Protein AF-0000000084362138 (afdb_homodimer)

Structure (mmCIF, N/CA/C/O backbone):
data_AF-0000000084362138-model_v1
#
loop_
_entity.id
_entity.type
_entity.pdbx_description
1 polymer 'SnoaL-like domain-containing protein'
#
loop_
_atom_site.group_PDB
_atom_site.id
_atom_site.type_symbol
_atom_site.label_atom_id
_atom_site.label_alt_id
_atom_site.label_comp_id
_atom_site.label_asym_id
_atom_site.label_entity_id
_atom_site.label_seq_id
_atom_site.pdbx_PDB_ins_code
_atom_site.Cartn_x
_atom_site.Cartn_y
_atom_site.Cartn_z
_atom_site.occupancy
_atom_site.B_iso_or_equiv
_atom_site.auth_seq_id
_atom_site.auth_comp_id
_atom_site.auth_asym_id
_atom_site.auth_atom_id
_atom_site.pdbx_PDB_model_num
ATOM 1 N N . MET A 1 1 ? -7.039 -5.195 -29.719 1 32.12 1 MET A N 1
ATOM 2 C CA . MET A 1 1 ? -7.191 -3.98 -28.922 1 32.12 1 MET A CA 1
ATOM 3 C C . MET A 1 1 ? -6.75 -4.215 -27.484 1 32.12 1 MET A C 1
ATOM 5 O O . MET A 1 1 ? -7.137 -5.211 -26.859 1 32.12 1 MET A O 1
ATOM 9 N N . PHE A 1 2 ? -5.633 -3.826 -27.109 1 42.53 2 PHE A N 1
ATOM 10 C CA . PHE A 1 2 ? -5.035 -4.051 -25.797 1 42.53 2 PHE A CA 1
ATOM 11 C C . PHE A 1 2 ? -6.047 -3.773 -24.703 1 42.53 2 PHE A C 1
ATOM 13 O O . PHE A 1 2 ? -6.789 -2.791 -24.75 1 42.53 2 PHE A O 1
ATOM 20 N N . PRO A 1 3 ? -6.609 -4.816 -24.172 1 53.5 3 PRO A N 1
ATOM 21 C CA . PRO A 1 3 ? -7.574 -4.586 -23.094 1 53.5 3 PRO A CA 1
ATOM 22 C C . PRO A 1 3 ? -7.285 -3.314 -22.312 1 53.5 3 PRO A C 1
ATOM 24 O O . PRO A 1 3 ? -6.129 -2.908 -22.188 1 53.5 3 PRO A O 1
ATOM 27 N N . PRO A 1 4 ? -8.305 -2.539 -22.156 1 67.88 4 PRO A N 1
ATOM 28 C CA . PRO A 1 4 ? -8.117 -1.322 -21.359 1 67.88 4 PRO A CA 1
ATOM 29 C C . PRO A 1 4 ? -7.262 -1.552 -20.125 1 67.88 4 PRO A C 1
ATOM 31 O O . PRO A 1 4 ? -7.223 -2.666 -19.594 1 67.88 4 PRO A O 1
ATOM 34 N N . ASP A 1 5 ? -6.203 -0.691 -20.016 1 88.69 5 ASP A N 1
ATOM 35 C CA . ASP A 1 5 ? -5.219 -0.731 -18.938 1 88.69 5 ASP A CA 1
ATOM 36 C C . ASP A 1 5 ? -5.848 -1.229 -17.641 1 88.69 5 ASP A C 1
ATOM 38 O O . ASP A 1 5 ? -5.25 -2.039 -16.938 1 88.69 5 ASP A O 1
ATOM 42 N N . GLU A 1 6 ? -7.137 -1.006 -17.562 1 94.25 6 GLU A N 1
ATOM 43 C CA . GLU A 1 6 ? -7.789 -1.407 -16.312 1 94.25 6 GLU A CA 1
ATOM 44 C C . GLU A 1 6 ? -8.07 -2.908 -16.297 1 94.25 6 GLU A C 1
ATOM 46 O O . GLU A 1 6 ? -7.867 -3.572 -15.281 1 94.25 6 GLU A O 1
ATOM 51 N N . THR A 1 7 ? -8.531 -3.453 -17.406 1 95.81 7 THR A N 1
ATOM 52 C CA . THR A 1 7 ? -8.797 -4.883 -17.5 1 95.81 7 THR A CA 1
ATOM 53 C C . THR A 1 7 ? -7.516 -5.688 -17.297 1 95.81 7 THR A C 1
ATOM 55 O O . THR A 1 7 ? -7.516 -6.711 -16.609 1 95.81 7 THR A O 1
ATOM 58 N N . GLU A 1 8 ? -6.465 -5.234 -17.859 1 96.56 8 GLU A N 1
ATOM 59 C CA . GLU A 1 8 ? -5.18 -5.922 -17.734 1 96.56 8 GLU A CA 1
ATOM 60 C C . GLU A 1 8 ? -4.695 -5.926 -16.281 1 96.56 8 GLU A C 1
ATOM 62 O O . GLU A 1 8 ? -4.168 -6.93 -15.805 1 96.56 8 GLU A O 1
ATOM 67 N N . VAL A 1 9 ? -4.852 -4.809 -15.609 1 97.81 9 VAL A N 1
ATOM 68 C CA . VAL A 1 9 ? -4.434 -4.703 -14.211 1 97.81 9 VAL A CA 1
ATOM 69 C C . VAL A 1 9 ? -5.273 -5.641 -13.352 1 97.81 9 VAL A C 1
ATOM 71 O O . VAL A 1 9 ? -4.738 -6.332 -12.477 1 97.81 9 VAL A O 1
ATOM 74 N N . LEU A 1 10 ? -6.598 -5.672 -13.625 1 98.06 10 LEU A N 1
ATOM 75 C CA . LEU A 1 10 ? -7.477 -6.535 -12.836 1 98.06 10 LEU A CA 1
ATOM 76 C C . LEU A 1 10 ? -7.191 -8.008 -13.125 1 98.06 10 LEU A C 1
ATOM 78 O O . LEU A 1 10 ? -7.309 -8.852 -12.234 1 98.06 10 LEU A O 1
ATOM 82 N N . PHE A 1 11 ? -6.781 -8.289 -14.32 1 97.75 11 PHE A N 1
ATOM 83 C CA . PHE A 1 11 ? -6.363 -9.648 -14.648 1 97.75 11 PHE A CA 1
ATOM 84 C C . PHE A 1 11 ? -5.113 -10.031 -13.867 1 97.75 11 PHE A C 1
ATOM 86 O O . PHE A 1 11 ? -5.023 -11.141 -13.336 1 97.75 11 PHE A O 1
ATOM 93 N N . ALA A 1 12 ? -4.125 -9.141 -13.82 1 98.38 12 ALA A N 1
ATOM 94 C CA . ALA A 1 12 ? -2.924 -9.391 -13.031 1 98.38 12 ALA A CA 1
ATOM 95 C C . ALA A 1 12 ? -3.271 -9.609 -11.555 1 98.38 12 ALA A C 1
ATOM 97 O O . ALA A 1 12 ? -2.707 -10.492 -10.906 1 98.38 12 ALA A O 1
ATOM 98 N N . ASN A 1 13 ? -4.207 -8.805 -11.094 1 98.69 13 ASN A N 1
ATOM 99 C CA . ASN A 1 13 ? -4.672 -8.969 -9.719 1 98.69 13 ASN A CA 1
ATOM 100 C C . ASN A 1 13 ? -5.32 -10.328 -9.5 1 98.69 13 ASN A C 1
ATOM 102 O O . ASN A 1 13 ? -5.039 -11.008 -8.508 1 98.69 13 ASN A O 1
ATOM 106 N N . ASP A 1 14 ? -6.152 -10.742 -10.391 1 98.5 14 ASP A N 1
ATOM 107 C CA . ASP A 1 14 ? -6.793 -12.047 -10.328 1 98.5 14 ASP A CA 1
ATOM 108 C C . ASP A 1 14 ? -5.754 -13.172 -10.352 1 98.5 14 ASP A C 1
ATOM 110 O O . ASP A 1 14 ? -5.891 -14.164 -9.641 1 98.5 14 ASP A O 1
ATOM 114 N N . ALA A 1 15 ? -4.766 -12.977 -11.18 1 98.5 15 ALA A N 1
ATOM 115 C CA . ALA A 1 15 ? -3.713 -13.977 -11.305 1 98.5 15 ALA A CA 1
ATOM 116 C C . ALA A 1 15 ? -2.959 -14.148 -9.992 1 98.5 15 ALA A C 1
ATOM 118 O O . ALA A 1 15 ? -2.57 -15.266 -9.633 1 98.5 15 ALA A O 1
ATOM 119 N N . PHE A 1 16 ? -2.742 -13.102 -9.305 1 98.44 16 PHE A N 1
ATOM 120 C CA . PHE A 1 16 ? -2.098 -13.172 -7.996 1 98.44 16 PHE A CA 1
ATOM 121 C C . PHE A 1 16 ? -2.893 -14.055 -7.047 1 98.44 16 PHE A C 1
ATOM 123 O O . PHE A 1 16 ? -2.336 -14.969 -6.426 1 98.44 16 PHE A O 1
ATOM 130 N N . TYR A 1 17 ? -4.164 -13.82 -6.996 1 97.81 17 TYR A N 1
ATOM 131 C CA . TYR A 1 17 ? -4.969 -14.562 -6.031 1 97.81 17 TYR A CA 1
ATOM 132 C C . TYR A 1 17 ? -5.211 -15.992 -6.504 1 97.81 17 TYR A C 1
ATOM 134 O O . TYR A 1 17 ? -5.336 -16.906 -5.688 1 97.81 17 TYR A O 1
ATOM 142 N N . ALA A 1 18 ? -5.238 -16.188 -7.812 1 96.88 18 ALA A N 1
ATOM 143 C CA . ALA A 1 18 ? -5.293 -17.547 -8.328 1 96.88 18 ALA A CA 1
ATOM 144 C C . ALA A 1 18 ? -4.043 -18.344 -7.941 1 96.88 18 ALA A C 1
ATOM 146 O O . ALA A 1 18 ? -4.133 -19.469 -7.469 1 96.88 18 ALA A O 1
ATOM 147 N N . ALA A 1 19 ? -2.857 -17.719 -8.156 1 97 19 ALA A N 1
ATOM 148 C CA . ALA A 1 19 ? -1.604 -18.359 -7.777 1 97 19 ALA A CA 1
ATOM 149 C C . ALA A 1 19 ? -1.569 -18.641 -6.277 1 97 19 ALA A C 1
ATOM 151 O O . ALA A 1 19 ? -1.139 -19.719 -5.852 1 97 19 ALA A O 1
ATOM 152 N N . PHE A 1 20 ? -2.035 -17.703 -5.516 1 96.69 20 PHE A N 1
ATOM 153 C CA . PHE A 1 20 ? -2.111 -17.812 -4.062 1 96.69 20 PHE A CA 1
ATOM 154 C C . PHE A 1 20 ? -3.027 -18.953 -3.654 1 96.69 20 PHE A C 1
ATOM 156 O O . PHE A 1 20 ? -2.609 -19.875 -2.939 1 96.69 20 PHE A O 1
ATOM 163 N N . GLY A 1 21 ? -4.195 -19 -4.184 1 94.44 21 GLY A N 1
ATOM 164 C CA . GLY A 1 21 ? -5.188 -20 -3.824 1 94.44 21 GLY A CA 1
ATOM 165 C C . GLY A 1 21 ? -4.805 -21.406 -4.25 1 94.44 21 GLY A C 1
ATOM 166 O O . GLY A 1 21 ? -5.137 -22.375 -3.57 1 94.44 21 GLY A O 1
ATOM 167 N N . ARG A 1 22 ? -4.09 -21.531 -5.316 1 93.5 22 ARG A N 1
ATOM 168 C CA . ARG A 1 22 ? -3.729 -22.828 -5.867 1 93.5 22 ARG A CA 1
ATOM 169 C C . ARG A 1 22 ? -2.393 -23.312 -5.305 1 93.5 22 ARG A C 1
ATOM 171 O O . ARG A 1 22 ? -1.982 -24.438 -5.551 1 93.5 22 ARG A O 1
ATOM 178 N N . GLY A 1 23 ? -1.751 -22.406 -4.609 1 95.06 23 GLY A N 1
ATOM 179 C CA . GLY A 1 23 ? -0.413 -22.75 -4.152 1 95.06 23 GLY A CA 1
ATOM 180 C C . GLY A 1 23 ? 0.582 -22.906 -5.285 1 95.06 23 GLY A C 1
ATOM 181 O O . GLY A 1 23 ? 1.459 -23.781 -5.227 1 95.06 23 GLY A O 1
ATOM 182 N N . ASP A 1 24 ? 0.387 -22.188 -6.312 1 96.12 24 ASP A N 1
ATOM 183 C CA . ASP A 1 24 ? 1.209 -22.297 -7.516 1 96.12 24 ASP A CA 1
ATOM 184 C C . ASP A 1 24 ? 2.396 -21.344 -7.449 1 96.12 24 ASP A C 1
ATOM 186 O O . ASP A 1 24 ? 2.301 -20.188 -7.887 1 96.12 24 ASP A O 1
ATOM 190 N N . PHE A 1 25 ? 3.537 -21.844 -6.984 1 97.56 25 PHE A N 1
ATOM 191 C CA . PHE A 1 25 ? 4.684 -20.969 -6.77 1 97.56 25 PHE A CA 1
ATOM 192 C C . PHE A 1 25 ? 5.242 -20.484 -8.102 1 97.56 25 PHE A C 1
ATOM 194 O O . PHE A 1 25 ? 5.703 -19.344 -8.211 1 97.56 25 PHE A O 1
ATOM 201 N N . ALA A 1 26 ? 5.258 -21.281 -9.102 1 98.5 26 ALA A N 1
ATOM 202 C CA . ALA A 1 26 ? 5.777 -20.844 -10.398 1 98.5 26 ALA A CA 1
ATOM 203 C C . ALA A 1 26 ? 4.996 -19.641 -10.922 1 98.5 26 ALA A C 1
ATOM 205 O O . ALA A 1 26 ? 5.586 -18.688 -11.422 1 98.5 26 ALA A O 1
ATOM 206 N N . ALA A 1 27 ? 3.674 -19.688 -10.844 1 98.31 27 ALA A N 1
ATOM 207 C CA . ALA A 1 27 ? 2.83 -18.578 -11.258 1 98.31 27 ALA A CA 1
ATOM 208 C C . ALA A 1 27 ? 3.072 -17.344 -10.383 1 98.31 27 ALA A C 1
ATOM 210 O O . ALA A 1 27 ? 3.1 -16.219 -10.875 1 98.31 27 ALA A O 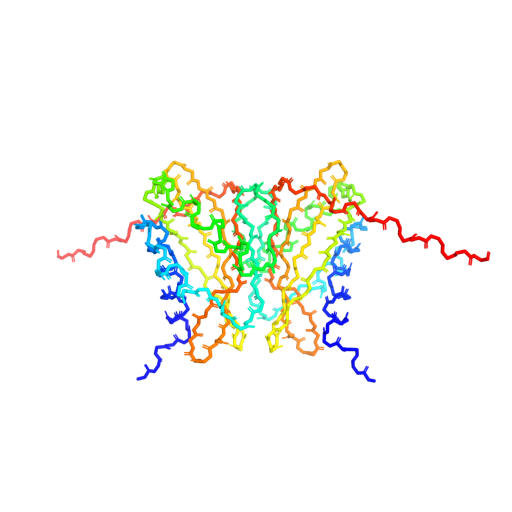1
ATOM 211 N N . MET A 1 28 ? 3.246 -17.609 -9.086 1 98.44 28 MET A N 1
ATOM 212 C CA . MET A 1 28 ? 3.543 -16.531 -8.156 1 98.44 28 MET A CA 1
ATOM 213 C C . MET A 1 28 ? 4.859 -15.844 -8.516 1 98.44 28 MET A C 1
ATOM 215 O O . MET A 1 28 ? 4.914 -14.617 -8.625 1 98.44 28 MET A O 1
ATOM 219 N N . ASP A 1 29 ? 5.805 -16.625 -8.734 1 98.75 29 ASP A N 1
ATOM 220 C CA . ASP A 1 29 ? 7.113 -16.094 -9.125 1 98.75 29 ASP A CA 1
ATOM 221 C C . ASP A 1 29 ? 7.016 -15.258 -10.398 1 98.75 29 ASP A C 1
ATOM 223 O O . ASP A 1 29 ? 7.621 -14.188 -10.484 1 98.75 29 ASP A O 1
ATOM 227 N N . ASP A 1 30 ? 6.281 -15.711 -11.312 1 98.44 30 ASP A N 1
ATOM 228 C CA . ASP A 1 30 ? 6.176 -15.062 -12.617 1 98.44 30 ASP A CA 1
ATOM 229 C C . ASP A 1 30 ? 5.469 -13.711 -12.5 1 98.44 30 ASP A C 1
ATOM 231 O O . ASP A 1 30 ? 5.695 -12.82 -13.312 1 98.44 30 ASP A O 1
ATOM 235 N N . LEU A 1 31 ? 4.668 -13.547 -11.547 1 98.69 31 LEU A N 1
ATOM 236 C CA . LEU A 1 31 ? 3.854 -12.344 -11.359 1 98.69 31 LEU A CA 1
ATOM 237 C C . LEU A 1 31 ? 4.703 -11.188 -10.852 1 98.69 31 LEU A C 1
ATOM 239 O O . LEU A 1 31 ? 4.414 -10.023 -11.148 1 98.69 31 LEU A O 1
ATOM 243 N N . TRP A 1 32 ? 5.723 -11.516 -10.078 1 98.81 32 TRP A N 1
ATOM 244 C CA . TRP A 1 32 ? 6.477 -10.461 -9.406 1 98.81 32 TRP A CA 1
ATOM 245 C C . TRP A 1 32 ? 7.543 -9.875 -10.328 1 98.81 32 TRP A C 1
ATOM 247 O O . TRP A 1 32 ? 8.172 -10.602 -11.094 1 98.81 32 TRP A O 1
ATOM 257 N N . ALA A 1 33 ? 7.734 -8.609 -10.203 1 98.62 33 ALA A N 1
ATOM 258 C CA . ALA A 1 33 ? 8.719 -7.887 -11.008 1 98.62 33 ALA A CA 1
ATOM 259 C C . ALA A 1 33 ? 10.117 -8.477 -10.828 1 98.62 33 ALA A C 1
ATOM 261 O O . ALA A 1 33 ? 10.469 -8.938 -9.734 1 98.62 33 ALA A O 1
ATOM 262 N N . ARG A 1 34 ? 10.867 -8.414 -11.859 1 98.12 34 ARG A N 1
ATOM 263 C CA . ARG A 1 34 ? 12.211 -8.969 -11.836 1 98.12 34 ARG A CA 1
ATOM 264 C C . ARG A 1 34 ? 13.258 -7.859 -11.828 1 98.12 34 ARG A C 1
ATOM 266 O O . ARG A 1 34 ? 14.344 -8.023 -11.266 1 98.12 34 ARG A O 1
ATOM 273 N N . THR A 1 35 ? 12.922 -6.715 -12.398 1 96.75 35 THR A N 1
ATOM 274 C CA . THR A 1 35 ? 13.906 -5.645 -12.547 1 96.75 35 THR A CA 1
ATOM 275 C C . THR A 1 35 ? 13.562 -4.473 -11.633 1 96.75 35 THR A C 1
ATOM 277 O O . THR A 1 35 ? 14.461 -3.775 -11.148 1 96.75 35 THR A O 1
ATOM 280 N N . LEU A 1 36 ? 12.297 -4.234 -11.398 1 96.56 36 LEU A N 1
ATOM 281 C CA . LEU A 1 36 ? 11.875 -3.18 -10.484 1 96.56 36 LEU A CA 1
ATOM 282 C C . LEU A 1 36 ? 11.992 -3.637 -9.039 1 96.56 36 LEU A C 1
ATOM 284 O O . LEU A 1 36 ? 11.891 -4.832 -8.75 1 96.56 36 LEU A O 1
ATOM 288 N N . PRO A 1 37 ? 12.242 -2.666 -8.117 1 95.44 37 PRO A N 1
ATOM 289 C CA . PRO A 1 37 ? 12.227 -3.037 -6.699 1 95.44 37 PRO A CA 1
ATOM 290 C C . PRO A 1 37 ? 10.875 -3.59 -6.25 1 95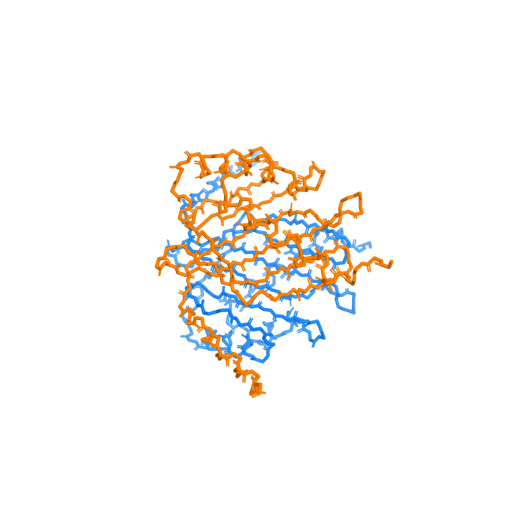.44 37 PRO A C 1
ATOM 292 O O . PRO A 1 37 ? 9.828 -3.18 -6.77 1 95.44 37 PRO A O 1
ATOM 295 N N . VAL A 1 38 ? 10.906 -4.547 -5.352 1 98.19 38 VAL A N 1
ATOM 296 C CA . VAL A 1 38 ? 9.664 -5.121 -4.844 1 98.19 38 VAL A CA 1
ATOM 297 C C . VAL A 1 38 ? 9.633 -5.016 -3.322 1 98.19 38 VAL A C 1
ATOM 299 O O . VAL A 1 38 ? 10.68 -4.887 -2.68 1 98.19 38 VAL A O 1
ATOM 302 N N . SER A 1 39 ? 8.492 -4.992 -2.713 1 98.56 39 SER A N 1
ATOM 303 C CA . SER A 1 39 ? 8.281 -5.023 -1.271 1 98.56 39 SER A CA 1
ATOM 304 C C . SER A 1 39 ? 6.996 -5.766 -0.916 1 98.56 39 SER A C 1
ATOM 306 O O . SER A 1 39 ? 6.102 -5.898 -1.753 1 98.56 39 SER A O 1
ATOM 308 N N . CYS A 1 40 ? 6.973 -6.242 0.266 1 98.75 40 CYS A N 1
ATOM 309 C CA . CYS A 1 40 ? 5.82 -7.008 0.724 1 98.75 40 CYS A CA 1
ATOM 310 C C . CYS A 1 40 ? 5.668 -6.918 2.238 1 98.75 40 CYS A C 1
ATOM 312 O O . CYS A 1 40 ? 6.664 -6.93 2.965 1 98.75 40 CYS A O 1
ATOM 314 N N . ILE A 1 41 ? 4.52 -6.758 2.674 1 98.44 41 ILE A N 1
ATOM 315 C CA . ILE A 1 41 ? 4.141 -6.809 4.082 1 98.44 41 ILE A CA 1
ATOM 316 C C . ILE A 1 41 ? 2.98 -7.785 4.27 1 98.44 41 ILE A C 1
ATOM 318 O O . ILE A 1 41 ? 1.824 -7.441 4.008 1 98.44 41 ILE A O 1
ATOM 322 N N . HIS A 1 42 ? 3.309 -8.969 4.691 1 97.31 42 HIS A N 1
ATOM 323 C CA . HIS A 1 42 ? 2.256 -9.914 5.059 1 97.31 42 HIS A CA 1
ATOM 324 C C . HIS A 1 42 ? 1.531 -9.461 6.324 1 97.31 42 HIS A C 1
ATOM 326 O O . HIS A 1 42 ? 2.049 -8.633 7.078 1 97.31 42 HIS A O 1
ATOM 332 N N . PRO A 1 43 ? 0.277 -10.016 6.527 1 95.94 43 PRO A N 1
ATOM 333 C CA . PRO A 1 43 ? -0.451 -9.633 7.738 1 95.94 43 PRO A CA 1
ATOM 334 C C . PRO A 1 43 ? 0.366 -9.836 9.008 1 95.94 43 PRO A C 1
ATOM 336 O O . PRO A 1 43 ? 0.736 -10.969 9.328 1 95.94 43 PRO A O 1
ATOM 339 N N . GLY A 1 44 ? 0.668 -8.734 9.656 1 95.44 44 GLY A N 1
ATOM 340 C CA . GLY A 1 44 ? 1.429 -8.805 10.891 1 95.44 44 GLY A CA 1
ATOM 341 C C . GLY A 1 44 ? 2.904 -9.078 10.672 1 95.44 44 GLY A C 1
ATOM 342 O O . GLY A 1 44 ? 3.674 -9.172 11.625 1 95.44 44 GLY A O 1
ATOM 343 N N . GLY A 1 45 ? 3.287 -9.172 9.5 1 96.75 45 GLY A N 1
ATOM 344 C CA . GLY A 1 45 ? 4.66 -9.523 9.172 1 96.75 45 GLY A CA 1
ATOM 345 C C . GLY A 1 45 ? 5.57 -8.312 9.047 1 96.75 45 GLY A C 1
ATOM 346 O O . GLY A 1 45 ? 5.113 -7.172 9.141 1 96.75 45 GLY A O 1
ATOM 347 N N . PRO A 1 46 ? 6.883 -8.586 8.875 1 96.38 46 PRO A N 1
ATOM 348 C CA . PRO A 1 46 ? 7.828 -7.488 8.664 1 96.38 46 PRO A CA 1
ATOM 349 C C . PRO A 1 46 ? 7.738 -6.895 7.262 1 96.38 46 PRO A C 1
ATOM 351 O O . PRO A 1 46 ? 7.164 -7.512 6.363 1 96.38 46 PRO A O 1
ATOM 354 N N . LEU A 1 47 ? 8.281 -5.645 7.16 1 97 47 LEU A N 1
ATOM 355 C CA . LEU A 1 47 ? 8.523 -5.086 5.836 1 97 47 LEU A CA 1
ATOM 356 C C . LEU A 1 47 ? 9.688 -5.797 5.152 1 97 47 LEU A C 1
ATOM 358 O O . LEU A 1 47 ? 10.805 -5.82 5.676 1 97 47 LEU A O 1
ATOM 362 N N . MET A 1 48 ? 9.406 -6.418 4.016 1 97.88 48 MET A N 1
ATOM 363 C CA . MET A 1 48 ? 10.445 -7.043 3.207 1 97.88 48 MET A CA 1
ATOM 364 C C . MET A 1 48 ? 10.734 -6.215 1.961 1 97.88 48 MET A C 1
ATOM 366 O O . MET A 1 48 ? 9.812 -5.754 1.286 1 97.88 48 MET A O 1
ATOM 370 N N . LEU A 1 49 ? 12.047 -6.07 1.564 1 96.88 49 LEU A N 1
ATOM 371 C CA . LEU A 1 49 ? 12.398 -5.086 0.548 1 96.88 49 LEU A CA 1
ATOM 372 C C . LEU A 1 49 ? 13.188 -5.73 -0.588 1 96.88 49 LEU A C 1
ATOM 374 O O . LEU A 1 49 ? 13.727 -5.035 -1.448 1 96.88 49 LEU A O 1
ATOM 378 N N . SER A 1 50 ? 13.281 -6.949 -0.736 1 97 50 SER A N 1
ATOM 379 C CA . SER A 1 50 ? 13.961 -7.59 -1.854 1 97 50 SER A CA 1
ATOM 380 C C . SER A 1 50 ? 13.117 -8.719 -2.445 1 97 50 SER A C 1
ATOM 382 O O . SER A 1 50 ? 12.414 -9.414 -1.717 1 97 50 SER A O 1
ATOM 384 N N . ARG A 1 51 ? 13.32 -8.875 -3.729 1 98.44 51 ARG A N 1
ATOM 385 C CA . ARG A 1 51 ? 12.57 -9.914 -4.422 1 98.44 51 ARG A CA 1
ATOM 386 C C . ARG A 1 51 ? 12.867 -11.289 -3.826 1 9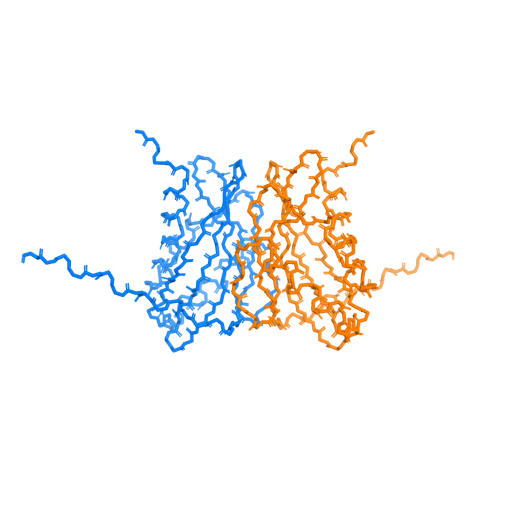8.44 51 ARG A C 1
ATOM 388 O O . ARG A 1 51 ? 11.961 -12.109 -3.67 1 98.44 51 ARG A O 1
ATOM 395 N N . THR A 1 52 ? 14.156 -11.5 -3.527 1 98.56 52 THR A N 1
ATOM 396 C CA . THR A 1 52 ? 14.562 -12.781 -2.971 1 98.56 52 THR A CA 1
ATOM 397 C C . THR A 1 52 ? 13.805 -13.07 -1.677 1 98.56 52 THR A C 1
ATOM 399 O O . THR A 1 52 ? 13.195 -14.133 -1.529 1 98.56 52 THR A O 1
ATOM 402 N N . VAL A 1 53 ? 13.797 -12.148 -0.719 1 98.5 53 VAL A N 1
ATOM 403 C CA . VAL A 1 53 ? 13.148 -12.328 0.575 1 98.5 53 VAL A CA 1
ATOM 404 C C . VAL A 1 53 ? 11.633 -12.453 0.381 1 98.5 53 VAL A C 1
ATOM 406 O O . VAL A 1 53 ? 10.992 -13.297 1.006 1 98.5 53 VAL A O 1
ATOM 409 N N . VAL A 1 54 ? 11.055 -11.648 -0.474 1 98.75 54 VAL A N 1
ATOM 410 C CA . VAL A 1 54 ? 9.625 -11.656 -0.754 1 98.75 54 VAL A CA 1
ATOM 411 C C . VAL A 1 54 ? 9.211 -13.016 -1.317 1 98.75 54 VAL A C 1
ATOM 413 O O . VAL A 1 54 ? 8.258 -13.633 -0.837 1 98.75 54 VAL A O 1
ATOM 416 N N . LEU A 1 55 ? 9.93 -13.531 -2.33 1 98.81 55 LEU A N 1
ATOM 417 C CA . LEU A 1 55 ? 9.531 -14.781 -2.971 1 98.81 55 LEU A CA 1
ATOM 418 C C . LEU A 1 55 ? 9.789 -15.969 -2.047 1 98.81 55 LEU A C 1
ATOM 420 O O . LEU A 1 55 ? 9.047 -16.953 -2.08 1 98.81 55 LEU A O 1
ATOM 424 N N . GLU A 1 56 ? 10.812 -15.859 -1.203 1 98.56 56 GLU A N 1
ATOM 425 C CA . GLU A 1 56 ? 11 -16.891 -0.188 1 98.56 56 GLU A CA 1
ATOM 426 C C . GLU A 1 56 ? 9.812 -16.938 0.773 1 98.56 56 GLU A C 1
ATOM 428 O O . GLU A 1 56 ? 9.383 -18.016 1.177 1 98.56 56 GLU A O 1
ATOM 433 N N . SER A 1 57 ? 9.312 -15.828 1.182 1 97.81 57 SER A N 1
ATOM 434 C CA . SER A 1 57 ? 8.148 -15.781 2.062 1 97.81 57 SER A CA 1
ATOM 435 C C . SER A 1 57 ? 6.918 -16.375 1.386 1 97.81 57 SER A C 1
ATOM 437 O O . SER A 1 57 ? 6.129 -17.078 2.023 1 97.81 57 SER A O 1
ATOM 439 N N . TRP A 1 58 ? 6.699 -16.078 0.104 1 97.81 58 TRP A N 1
ATOM 440 C CA . TRP A 1 58 ? 5.578 -16.672 -0.627 1 97.81 58 TRP A CA 1
ATOM 441 C C . TRP A 1 58 ? 5.746 -18.172 -0.771 1 97.81 58 TRP A C 1
ATOM 443 O O . TRP A 1 58 ? 4.777 -18.922 -0.652 1 97.81 58 TRP A O 1
ATOM 453 N N . ARG A 1 59 ? 6.98 -18.578 -1.061 1 97.81 59 ARG A N 1
ATOM 454 C CA . ARG A 1 59 ? 7.227 -20.016 -1.141 1 97.81 59 ARG A CA 1
ATOM 455 C C . ARG A 1 59 ? 6.82 -20.719 0.153 1 97.81 59 ARG A C 1
ATOM 457 O O . ARG A 1 59 ? 6.164 -21.766 0.122 1 97.81 59 ARG A O 1
ATOM 464 N N . ALA A 1 60 ? 7.234 -20.172 1.261 1 96.62 60 ALA A N 1
ATOM 465 C CA . ALA A 1 60 ? 6.906 -20.734 2.566 1 96.62 60 ALA A CA 1
ATOM 466 C C . ALA A 1 60 ? 5.398 -20.812 2.773 1 96.62 60 ALA A C 1
ATOM 468 O O . ALA A 1 60 ? 4.871 -21.812 3.24 1 96.62 60 ALA A O 1
ATOM 469 N N . ILE A 1 61 ? 4.668 -19.797 2.455 1 95.25 61 ILE A N 1
ATOM 470 C CA . ILE A 1 61 ? 3.221 -19.703 2.627 1 95.25 61 ILE A CA 1
ATOM 471 C C . ILE A 1 61 ? 2.533 -20.734 1.725 1 95.25 61 ILE A C 1
ATOM 473 O O . ILE A 1 61 ? 1.656 -21.469 2.174 1 95.25 61 ILE A O 1
ATOM 477 N N . LEU A 1 62 ? 2.922 -20.781 0.497 1 94.88 62 LEU A N 1
ATOM 478 C CA . LEU A 1 62 ? 2.271 -21.641 -0.482 1 94.88 62 LEU A CA 1
ATOM 479 C C . LEU A 1 62 ? 2.559 -23.109 -0.188 1 94.88 62 LEU A C 1
ATOM 481 O O . LEU A 1 62 ? 1.711 -23.984 -0.425 1 94.88 62 LEU A O 1
ATOM 485 N N . ASP A 1 63 ? 3.695 -23.391 0.346 1 93.5 63 ASP A N 1
ATOM 486 C CA . ASP A 1 63 ? 4.094 -24.75 0.658 1 93.5 63 ASP A CA 1
ATOM 487 C C . ASP A 1 63 ? 3.393 -25.25 1.918 1 93.5 63 ASP A C 1
ATOM 489 O O . ASP A 1 63 ? 3.346 -26.453 2.17 1 93.5 63 ASP A O 1
ATOM 493 N N . SER A 1 64 ? 3.002 -24.297 2.725 1 88.81 64 SER A N 1
ATOM 494 C CA . SER A 1 64 ? 2.357 -24.688 3.973 1 88.81 64 SER A CA 1
ATOM 495 C C . SER A 1 64 ? 1.053 -25.438 3.711 1 88.81 64 SER A C 1
ATOM 497 O O . SER A 1 64 ? 0.562 -26.172 4.578 1 88.81 64 SER A O 1
ATOM 499 N N . GLY A 1 65 ? 0.5 -25.312 2.572 1 79.94 65 GLY A N 1
ATOM 500 C CA . GLY A 1 65 ? -0.766 -25.938 2.246 1 79.94 65 GLY A CA 1
ATOM 501 C C . GLY A 1 65 ? -1.96 -25.25 2.881 1 79.94 65 GLY A C 1
ATOM 502 O O . GLY A 1 65 ? -3.107 -25.625 2.627 1 79.94 65 GLY A O 1
ATOM 503 N N . GLU A 1 66 ? -1.65 -24.453 3.822 1 68 66 GLU A N 1
ATOM 504 C CA . GLU A 1 66 ? -2.719 -23.75 4.523 1 68 66 GLU A CA 1
ATOM 505 C C . GLU A 1 66 ? -3.205 -22.547 3.721 1 68 66 GLU A C 1
ATOM 507 O O . GLU A 1 66 ? -3.225 -21.422 4.227 1 68 66 GLU A O 1
ATOM 512 N N . THR A 1 67 ? -3.178 -22.703 2.521 1 70.75 67 THR A N 1
ATOM 513 C CA . THR A 1 67 ? -3.635 -21.625 1.652 1 70.75 67 THR A CA 1
ATOM 514 C C . THR A 1 67 ? -5.148 -21.672 1.48 1 70.75 67 THR A C 1
ATOM 516 O O . THR A 1 67 ? -5.68 -21.188 0.477 1 70.75 67 THR A O 1
ATOM 519 N N . ALA A 1 68 ? -5.895 -21.875 2.674 1 62.41 68 ALA A N 1
ATOM 520 C CA . ALA A 1 68 ? -7.344 -21.828 2.518 1 62.41 68 ALA A CA 1
ATOM 521 C C . ALA A 1 68 ? -7.734 -21.125 1.219 1 62.41 68 ALA A C 1
ATOM 523 O O . ALA A 1 68 ? -6.977 -20.312 0.699 1 62.41 68 ALA A O 1
ATOM 524 N N . ALA A 1 69 ? -8.75 -21.547 0.518 1 80.31 69 ALA A N 1
ATOM 525 C CA . ALA A 1 69 ? -9.25 -20.969 -0.722 1 80.31 69 ALA A CA 1
ATOM 526 C C . ALA A 1 69 ? -9.312 -19.438 -0.622 1 80.31 69 ALA A C 1
ATOM 528 O O . ALA A 1 69 ? -10.352 -18.875 -0.255 1 80.31 69 ALA A O 1
ATOM 529 N N . VAL A 1 70 ? -8.125 -18.812 -0.612 1 93.12 70 VAL A N 1
ATOM 530 C CA . VAL A 1 70 ? -8.062 -17.359 -0.619 1 93.12 70 VAL A CA 1
ATOM 531 C C . VAL A 1 70 ? -8.828 -16.812 -1.823 1 93.12 70 VAL A C 1
ATOM 533 O O . VAL A 1 70 ? -8.688 -17.328 -2.938 1 93.12 70 VAL A O 1
ATOM 536 N N . THR A 1 71 ? -9.703 -15.898 -1.528 1 94.38 71 THR A N 1
ATOM 537 C CA . THR A 1 71 ? -10.406 -15.156 -2.568 1 94.38 71 THR A CA 1
ATOM 538 C C . THR A 1 71 ? -10.32 -13.656 -2.307 1 94.38 71 THR A C 1
ATOM 540 O O . THR A 1 71 ? -9.859 -13.227 -1.244 1 94.38 71 THR A O 1
ATOM 543 N N . HIS A 1 72 ? -10.578 -12.93 -3.328 1 96.81 72 HIS A N 1
ATOM 544 C CA . HIS A 1 72 ? -10.625 -11.484 -3.129 1 96.81 72 HIS A CA 1
ATOM 545 C C . HIS A 1 72 ? -11.961 -10.906 -3.578 1 96.81 72 HIS A C 1
ATOM 547 O O . HIS A 1 72 ? -12.656 -11.508 -4.398 1 96.81 72 HIS A O 1
ATOM 553 N N . LEU A 1 73 ? -12.328 -9.766 -2.949 1 95.62 73 LEU A N 1
ATOM 554 C CA . LEU A 1 73 ? -13.562 -9.055 -3.252 1 95.62 73 LEU A CA 1
ATOM 555 C C . LEU A 1 73 ? -13.305 -7.555 -3.381 1 95.62 73 LEU A C 1
ATOM 557 O O . LEU A 1 73 ? -12.32 -7.043 -2.842 1 95.62 73 LEU A O 1
ATOM 561 N N . ASP A 1 74 ? -14.188 -6.887 -4.203 1 96.44 74 ASP A N 1
ATOM 562 C CA . ASP A 1 74 ? -14.25 -5.43 -4.285 1 96.44 74 ASP A CA 1
ATOM 563 C C . ASP A 1 74 ? -12.922 -4.852 -4.777 1 96.44 74 ASP A C 1
ATOM 565 O O . ASP A 1 74 ? -12.445 -3.85 -4.25 1 96.44 74 ASP A O 1
ATOM 569 N N . ALA A 1 75 ? -12.367 -5.555 -5.742 1 98.19 75 ALA A N 1
ATOM 570 C CA . ALA A 1 75 ? -11.125 -5.043 -6.328 1 98.19 75 ALA A CA 1
ATOM 571 C C . ALA A 1 75 ? -11.352 -3.695 -7.004 1 98.19 75 ALA A C 1
ATOM 573 O O . ALA A 1 75 ? -12.227 -3.564 -7.863 1 98.19 75 ALA A O 1
ATOM 574 N N . THR A 1 76 ? -10.609 -2.717 -6.578 1 97.88 76 THR A N 1
ATOM 575 C CA . THR A 1 76 ? -10.695 -1.368 -7.125 1 97.88 76 THR A CA 1
ATOM 576 C C . THR A 1 76 ? -9.344 -0.917 -7.672 1 97.88 76 THR A C 1
ATOM 578 O O . THR A 1 76 ? -8.414 -0.656 -6.902 1 97.88 76 THR A O 1
ATOM 581 N N . PRO A 1 77 ? -9.211 -0.785 -9.008 1 97.94 77 PRO A N 1
ATOM 582 C CA . PRO A 1 77 ? -7.938 -0.388 -9.609 1 97.94 77 PRO A CA 1
ATOM 583 C C . PRO A 1 77 ? -7.801 1.126 -9.758 1 97.94 77 PRO A C 1
ATOM 585 O O . PRO A 1 77 ? -8.797 1.819 -9.992 1 97.94 77 PRO A O 1
ATOM 588 N N . MET A 1 78 ? -6.617 1.607 -9.531 1 97.19 78 MET A N 1
ATOM 589 C CA . MET A 1 78 ? -6.18 2.947 -9.914 1 97.19 78 MET A CA 1
ATOM 590 C C . MET A 1 78 ? -4.938 2.885 -10.797 1 97.19 78 MET A C 1
ATOM 592 O O . MET A 1 78 ? -4.027 2.1 -10.531 1 97.19 78 MET A O 1
ATOM 596 N N . ILE A 1 79 ? -5.008 3.68 -11.914 1 96.94 79 ILE A N 1
ATOM 597 C CA . ILE A 1 79 ? -3.889 3.664 -12.852 1 96.94 79 ILE A CA 1
ATOM 598 C C . ILE A 1 79 ? -3.387 5.09 -13.078 1 96.94 79 ILE A C 1
ATOM 600 O O . ILE A 1 79 ? -4.172 5.984 -13.406 1 96.94 79 ILE A O 1
ATOM 604 N N . VAL A 1 80 ? -2.182 5.266 -12.828 1 95.88 80 VAL A N 1
ATOM 605 C CA . VAL A 1 80 ? -1.492 6.512 -13.148 1 95.88 80 VAL A CA 1
ATOM 606 C C . VAL A 1 80 ? -0.203 6.203 -13.906 1 95.88 80 VAL A C 1
ATOM 608 O O . VAL A 1 80 ? 0.782 5.754 -13.32 1 95.88 80 VAL A O 1
ATOM 611 N N . GLY A 1 81 ? -0.214 6.449 -15.258 1 93.88 81 GLY A N 1
ATOM 612 C CA . GLY A 1 81 ? 0.936 6.113 -16.078 1 93.88 81 GLY A CA 1
ATOM 613 C C . GLY A 1 81 ? 1.266 4.633 -16.062 1 93.88 81 GLY A C 1
ATOM 614 O O . GLY A 1 81 ? 0.39 3.793 -16.297 1 93.88 81 GLY A O 1
ATOM 615 N N . PRO A 1 82 ? 2.551 4.324 -15.82 1 95.62 82 PRO A N 1
ATOM 616 C CA . PRO A 1 82 ? 2.965 2.922 -15.883 1 95.62 82 PRO A CA 1
ATOM 617 C C . PRO A 1 82 ? 2.76 2.184 -14.562 1 95.62 82 PRO A C 1
ATOM 619 O O . PRO A 1 82 ? 3.305 1.095 -14.367 1 95.62 82 PRO A O 1
ATOM 622 N N . VAL A 1 83 ? 2.084 2.801 -13.633 1 97.31 83 VAL A N 1
ATOM 623 C CA . VAL A 1 83 ? 1.872 2.199 -12.32 1 97.31 83 VAL A CA 1
ATOM 624 C C . VAL A 1 83 ? 0.375 2.07 -12.047 1 97.31 83 VAL A C 1
ATOM 626 O O . VAL A 1 83 ? -0.408 2.943 -12.422 1 97.31 83 VAL A O 1
ATOM 629 N N . ALA A 1 84 ? 0.021 0.976 -11.484 1 98.06 84 ALA A N 1
ATOM 630 C CA . ALA A 1 84 ? -1.339 0.736 -11.008 1 98.06 84 ALA A CA 1
ATOM 631 C C . ALA A 1 84 ? -1.329 0.152 -9.594 1 98.06 84 ALA A C 1
ATOM 633 O O . ALA A 1 84 ? -0.379 -0.531 -9.203 1 98.06 84 ALA A O 1
ATOM 634 N N . TRP A 1 85 ? -2.326 0.449 -8.812 1 98.5 85 TRP A N 1
ATOM 635 C CA . TRP A 1 85 ? -2.551 -0.272 -7.566 1 98.5 85 TRP A CA 1
ATOM 636 C C . TRP A 1 85 ? -4.016 -0.663 -7.418 1 98.5 85 TRP A C 1
ATOM 638 O O . TRP A 1 85 ? -4.906 0.034 -7.914 1 98.5 85 TRP A O 1
ATOM 648 N N . VAL A 1 86 ? -4.172 -1.798 -6.852 1 98.81 86 VAL A N 1
ATOM 649 C CA . VAL A 1 86 ? -5.492 -2.373 -6.613 1 98.81 86 VAL A CA 1
ATOM 650 C C . VAL A 1 86 ? -5.715 -2.555 -5.113 1 98.81 86 VAL A C 1
ATOM 652 O O . VAL A 1 86 ? -4.91 -3.201 -4.438 1 98.81 86 VAL A O 1
ATOM 655 N N . THR A 1 87 ? -6.758 -1.967 -4.57 1 98.62 87 THR A N 1
ATOM 656 C CA . THR A 1 87 ? -7.219 -2.299 -3.229 1 98.62 87 THR A CA 1
ATOM 657 C C . THR A 1 87 ? -8.344 -3.326 -3.283 1 98.62 87 THR A C 1
ATOM 659 O O . THR A 1 87 ? -9.133 -3.344 -4.234 1 98.62 87 THR A O 1
ATOM 662 N N . CYS A 1 88 ? -8.359 -4.184 -2.332 1 98.31 88 CYS A N 1
ATOM 663 C CA . CYS A 1 88 ? -9.422 -5.188 -2.268 1 98.31 88 CYS A CA 1
ATOM 664 C C . CYS A 1 88 ? -9.516 -5.789 -0.871 1 98.31 88 CYS A C 1
ATOM 666 O O . CYS A 1 88 ? -8.703 -5.477 0.001 1 98.31 88 CYS A O 1
ATOM 668 N N . LEU A 1 89 ? -10.578 -6.531 -0.668 1 97.44 89 LEU A N 1
ATOM 669 C CA . LEU A 1 89 ? -10.688 -7.391 0.506 1 97.44 89 LEU A CA 1
ATOM 670 C C . LEU A 1 89 ? -10.219 -8.805 0.189 1 97.44 89 LEU A C 1
ATOM 672 O O . LEU A 1 89 ? -10.531 -9.344 -0.876 1 97.44 89 LEU A O 1
ATOM 676 N N . GLU A 1 90 ? -9.359 -9.266 1.037 1 95.81 90 GLU A N 1
ATOM 677 C CA . GLU A 1 90 ? -8.852 -10.641 0.956 1 95.81 90 GLU A CA 1
ATOM 678 C C . GLU A 1 90 ? -9.562 -11.547 1.957 1 95.81 90 GLU A C 1
ATOM 680 O O . GLU A 1 90 ? -9.539 -11.289 3.162 1 95.81 90 GLU A O 1
ATOM 685 N N . ARG A 1 91 ? -10.156 -12.57 1.437 1 93.5 91 ARG A N 1
ATOM 686 C CA . ARG A 1 91 ? -10.828 -13.539 2.297 1 93.5 91 ARG A CA 1
ATOM 687 C C . ARG A 1 91 ? -10.008 -14.812 2.424 1 93.5 91 ARG A C 1
ATOM 689 O O . ARG A 1 91 ? -9.656 -15.438 1.42 1 93.5 91 ARG A O 1
ATOM 696 N N . ILE A 1 92 ? -9.609 -15.156 3.605 1 89.19 92 ILE A N 1
ATOM 697 C CA . ILE A 1 92 ? -8.891 -16.375 3.938 1 89.19 92 ILE A CA 1
ATOM 698 C C . ILE A 1 92 ? -9.641 -17.141 5.031 1 89.19 92 ILE A C 1
ATOM 700 O O . ILE A 1 92 ? -9.516 -16.812 6.215 1 89.19 92 ILE A O 1
ATOM 704 N N . GLY A 1 93 ? -10.352 -18.188 4.617 1 84 93 GLY A N 1
ATOM 705 C CA . GLY A 1 93 ? -11.281 -18.797 5.559 1 84 93 GLY A CA 1
ATOM 706 C C . GLY A 1 93 ? -12.336 -17.828 6.07 1 84 93 GLY A C 1
ATOM 707 O O . GLY A 1 93 ? -13.031 -17.203 5.281 1 84 93 GLY A O 1
ATOM 708 N N . ASP A 1 94 ? -12.336 -17.641 7.383 1 84.88 94 ASP A N 1
ATOM 709 C CA . ASP A 1 94 ? -13.328 -16.766 8.008 1 84.88 94 ASP A CA 1
ATOM 710 C C . ASP A 1 94 ? -12.766 -15.367 8.219 1 84.88 94 ASP A C 1
ATOM 712 O O . ASP A 1 94 ? -13.477 -14.469 8.656 1 84.88 94 ASP A O 1
ATOM 716 N N . ASN A 1 95 ? -11.547 -15.25 7.812 1 89.44 95 ASN A N 1
ATOM 717 C CA . ASN A 1 95 ? -10.891 -13.961 8.023 1 89.44 95 ASN A CA 1
ATOM 718 C C . ASN A 1 95 ? -11 -13.07 6.785 1 89.44 95 ASN A C 1
ATOM 720 O O . ASN A 1 95 ? -10.992 -13.57 5.656 1 89.44 95 ASN A O 1
ATOM 724 N N . VAL A 1 96 ? -11.18 -11.766 7.07 1 94.25 96 VAL A N 1
ATOM 725 C CA . VAL A 1 96 ? -11.156 -10.773 6 1 94.25 96 VAL A CA 1
ATOM 726 C C . VAL A 1 96 ? -10.055 -9.75 6.27 1 94.25 96 VAL A C 1
ATOM 728 O O . VAL A 1 96 ? -9.953 -9.211 7.375 1 94.25 96 VAL A O 1
ATOM 731 N N . LEU A 1 97 ? -9.227 -9.57 5.277 1 96.81 97 LEU A N 1
ATOM 732 C CA . LEU A 1 97 ? -8.141 -8.602 5.34 1 96.81 97 LEU A CA 1
ATOM 733 C C . LEU A 1 97 ? -8.328 -7.516 4.281 1 96.81 97 LEU A C 1
ATOM 735 O O . LEU A 1 97 ? -9.031 -7.723 3.291 1 96.81 97 LEU A O 1
ATOM 739 N N . ALA A 1 98 ? -7.824 -6.316 4.508 1 98 98 ALA A N 1
ATOM 740 C CA . ALA A 1 98 ? -7.672 -5.312 3.457 1 98 98 ALA A CA 1
ATOM 741 C C . ALA A 1 98 ? -6.285 -5.387 2.822 1 98 98 ALA A C 1
ATOM 743 O O . ALA A 1 98 ? -5.277 -5.504 3.525 1 98 98 ALA A O 1
ATOM 744 N N . ALA A 1 99 ? -6.254 -5.289 1.503 1 98.56 99 ALA A N 1
ATOM 745 C CA . ALA A 1 99 ? -4.996 -5.477 0.784 1 98.56 99 ALA A CA 1
ATOM 746 C C . ALA A 1 99 ? -4.797 -4.383 -0.263 1 98.56 99 ALA A C 1
ATOM 748 O O . ALA A 1 99 ? -5.77 -3.854 -0.81 1 98.56 99 ALA A O 1
ATOM 749 N N . THR A 1 100 ? -3.572 -4.023 -0.504 1 98.88 100 THR A N 1
ATOM 750 C CA . THR A 1 100 ? -3.115 -3.176 -1.6 1 98.88 100 THR A CA 1
ATOM 751 C C . THR A 1 100 ? -2.041 -3.883 -2.42 1 98.88 100 THR A C 1
ATOM 753 O O . THR A 1 100 ? -1.027 -4.324 -1.874 1 98.88 100 THR A O 1
ATOM 756 N N . ASN A 1 101 ? -2.277 -4.031 -3.707 1 98.94 101 ASN A N 1
ATOM 757 C CA . ASN A 1 101 ? -1.326 -4.559 -4.68 1 98.94 101 ASN A CA 1
ATOM 758 C C . ASN A 1 101 ? -0.877 -3.484 -5.664 1 98.94 101 ASN A C 1
ATOM 760 O O . ASN A 1 101 ? -1.704 -2.879 -6.352 1 98.94 101 ASN A O 1
ATOM 764 N N . ILE A 1 102 ? 0.445 -3.227 -5.688 1 98.94 102 ILE A N 1
ATOM 765 C CA . ILE A 1 102 ? 0.965 -2.271 -6.66 1 98.94 102 ILE A CA 1
ATOM 766 C C . ILE A 1 102 ? 1.612 -3.018 -7.824 1 98.94 102 ILE A C 1
ATOM 768 O O . ILE A 1 102 ? 2.408 -3.938 -7.613 1 98.94 102 ILE A O 1
ATOM 772 N N . PHE A 1 103 ? 1.212 -2.635 -9.016 1 98.75 103 PHE A N 1
ATOM 773 C CA . PHE A 1 103 ? 1.762 -3.152 -10.266 1 98.75 103 PHE A CA 1
ATOM 774 C C . PHE A 1 103 ? 2.477 -2.051 -11.039 1 98.75 103 PHE A C 1
ATOM 776 O O . PHE A 1 103 ? 2.066 -0.889 -10.992 1 98.75 103 PHE A O 1
ATOM 783 N N . ALA A 1 104 ? 3.521 -2.418 -11.703 1 98.06 104 ALA A N 1
ATOM 784 C CA . ALA A 1 104 ? 4.195 -1.526 -12.641 1 98.06 104 ALA A CA 1
ATOM 785 C C . ALA A 1 104 ? 4.539 -2.254 -13.938 1 98.06 104 ALA A C 1
ATOM 787 O O . ALA A 1 104 ? 4.766 -3.467 -13.938 1 98.06 104 ALA A O 1
ATOM 788 N N . ARG A 1 105 ? 4.512 -1.494 -14.953 1 96.62 105 ARG A N 1
ATOM 789 C CA . ARG A 1 105 ? 4.836 -2.088 -16.25 1 96.62 105 ARG A CA 1
ATOM 790 C C . ARG A 1 105 ? 6.309 -2.475 -16.328 1 96.62 105 ARG A C 1
ATOM 792 O O . ARG A 1 105 ? 7.184 -1.657 -16.031 1 96.62 105 ARG A O 1
ATOM 799 N N . GLU A 1 106 ? 6.57 -3.691 -16.562 1 95 106 GLU A N 1
ATOM 800 C CA . GLU A 1 106 ? 7.867 -4.262 -16.906 1 95 106 GLU A CA 1
ATOM 801 C C . GLU A 1 106 ? 7.793 -5.02 -18.234 1 95 106 GLU A C 1
ATOM 803 O O . GLU A 1 106 ? 7.051 -5.996 -18.359 1 95 106 GLU A O 1
ATOM 808 N N . ASN A 1 107 ? 8.531 -4.598 -19.297 1 90.94 107 ASN A N 1
ATOM 809 C CA . ASN A 1 107 ? 8.508 -5.215 -20.625 1 90.94 107 ASN A CA 1
ATOM 810 C C . ASN A 1 107 ? 7.082 -5.395 -21.125 1 90.94 107 ASN A C 1
ATOM 812 O O . ASN A 1 107 ? 6.699 -6.492 -21.531 1 90.94 107 ASN A O 1
ATOM 816 N N . ASP A 1 108 ? 6.156 -4.473 -20.922 1 89.75 108 ASP A N 1
ATOM 817 C CA . ASP A 1 108 ? 4.801 -4.363 -21.469 1 89.75 108 ASP A CA 1
ATOM 818 C C . ASP A 1 108 ? 3.836 -5.273 -20.703 1 89.75 108 ASP A C 1
ATOM 820 O O . ASP A 1 108 ? 2.779 -5.637 -21.234 1 89.75 108 ASP A O 1
ATOM 824 N N . ALA A 1 109 ? 4.273 -5.703 -19.594 1 95.06 109 ALA A N 1
ATOM 825 C CA . ALA A 1 109 ? 3.393 -6.48 -18.734 1 95.06 109 ALA A CA 1
ATOM 826 C C . ALA A 1 109 ? 3.266 -5.832 -17.359 1 95.06 109 ALA A C 1
ATOM 828 O O . ALA A 1 109 ? 4.227 -5.246 -16.844 1 95.06 109 ALA A O 1
ATOM 829 N N . TRP A 1 110 ? 2.09 -5.922 -16.844 1 97.81 110 TRP A N 1
ATOM 830 C CA . TRP A 1 110 ? 1.904 -5.512 -15.461 1 97.81 110 TRP A CA 1
ATOM 831 C C . TRP A 1 110 ? 2.516 -6.531 -14.5 1 97.81 110 TRP A C 1
ATOM 833 O O . TRP A 1 110 ? 2.107 -7.695 -14.484 1 97.81 110 TRP A O 1
ATOM 843 N N . LYS A 1 111 ? 3.531 -6.109 -13.742 1 98.56 111 LYS A N 1
ATOM 844 C CA . LYS A 1 111 ? 4.184 -6.965 -12.758 1 98.56 111 LYS A CA 1
ATOM 845 C C . LYS A 1 111 ? 4 -6.418 -11.344 1 98.56 111 LYS A C 1
ATOM 847 O O . LYS A 1 111 ? 4.07 -5.207 -11.133 1 98.56 111 LYS A O 1
ATOM 852 N N . MET A 1 112 ? 3.787 -7.328 -10.43 1 98.81 112 MET A N 1
ATOM 853 C CA . MET A 1 112 ? 3.639 -6.938 -9.031 1 98.81 112 MET A CA 1
ATOM 854 C C . MET A 1 112 ? 4.945 -6.379 -8.484 1 98.81 112 MET A C 1
ATOM 856 O O . MET A 1 112 ? 6.008 -6.973 -8.664 1 98.81 112 MET A O 1
ATOM 860 N N . THR A 1 113 ? 4.828 -5.223 -7.801 1 98.81 113 THR A N 1
ATOM 861 C CA . THR A 1 113 ? 6.012 -4.617 -7.195 1 98.81 113 THR A CA 1
ATOM 862 C C . THR A 1 113 ? 5.832 -4.477 -5.684 1 98.81 113 THR A C 1
ATOM 864 O O . THR A 1 113 ? 6.809 -4.305 -4.953 1 98.81 113 THR A O 1
ATOM 867 N N . HIS A 1 114 ? 4.609 -4.574 -5.203 1 98.94 114 HIS A N 1
ATOM 868 C CA . HIS A 1 114 ? 4.336 -4.422 -3.777 1 98.94 114 HIS A CA 1
ATOM 869 C C . HIS A 1 114 ? 3.027 -5.102 -3.389 1 98.94 114 HIS A C 1
ATOM 871 O O . HIS A 1 114 ? 2.055 -5.062 -4.148 1 98.94 114 HIS A O 1
ATOM 877 N N . HIS A 1 115 ? 3.004 -5.68 -2.256 1 98.94 115 HIS A N 1
ATOM 878 C CA . HIS A 1 115 ? 1.81 -6.234 -1.625 1 98.94 115 HIS A CA 1
ATOM 879 C C . HIS A 1 115 ? 1.777 -5.918 -0.134 1 98.94 115 HIS A C 1
ATOM 881 O O . HIS A 1 115 ? 2.777 -6.098 0.565 1 98.94 115 HIS A O 1
ATOM 887 N N . GLN A 1 116 ? 0.694 -5.438 0.32 1 98.88 116 GLN A N 1
ATOM 888 C CA . GLN A 1 116 ? 0.441 -5.285 1.749 1 98.88 116 GLN A CA 1
ATOM 889 C C . GLN A 1 116 ? -0.968 -5.75 2.109 1 98.88 116 GLN A C 1
ATOM 891 O O . GLN A 1 116 ? -1.936 -5.398 1.431 1 98.88 116 GLN A O 1
ATOM 896 N N . ALA A 1 117 ? -1.049 -6.543 3.109 1 98.19 117 ALA A N 1
ATOM 897 C CA . ALA A 1 117 ? -2.346 -6.934 3.654 1 98.19 117 ALA A CA 1
ATOM 898 C C . ALA A 1 117 ? -2.35 -6.84 5.18 1 98.19 117 ALA A C 1
ATOM 900 O O . ALA A 1 117 ? -1.311 -7.012 5.82 1 98.19 117 ALA A O 1
ATOM 901 N N . GLY A 1 118 ? -3.49 -6.531 5.746 1 96.94 118 GLY A N 1
ATOM 902 C CA . GLY A 1 118 ? -3.641 -6.457 7.191 1 96.94 118 GLY A CA 1
ATOM 903 C C . GLY A 1 118 ? -5.09 -6.496 7.645 1 96.94 118 GLY A C 1
ATOM 904 O O . GLY A 1 118 ? -6.004 -6.473 6.816 1 96.94 118 GLY A O 1
ATOM 905 N N . PRO A 1 119 ? -5.246 -6.57 8.953 1 95.81 119 PRO A N 1
ATOM 906 C CA . PRO A 1 119 ? -6.598 -6.664 9.508 1 95.81 119 PRO A CA 1
ATOM 907 C C . PRO A 1 119 ? -7.484 -5.484 9.102 1 95.81 119 PRO A C 1
ATOM 909 O O . PRO A 1 119 ? -6.988 -4.371 8.93 1 95.81 119 PRO A O 1
ATOM 912 N N . THR A 1 120 ? -8.719 -5.777 8.969 1 95.75 120 THR A N 1
ATOM 913 C CA . THR A 1 120 ? -9.703 -4.746 8.641 1 95.75 120 THR A CA 1
ATOM 914 C C . THR A 1 120 ? -11.023 -5.012 9.352 1 95.75 120 THR A C 1
ATOM 916 O O . THR A 1 120 ? -11.336 -6.16 9.68 1 95.75 120 THR A O 1
ATOM 919 N N . GLN A 1 121 ? -11.68 -3.926 9.664 1 83.5 121 GLN A N 1
ATOM 920 C CA . GLN A 1 121 ? -13.031 -4.012 10.211 1 83.5 121 GLN A CA 1
ATOM 921 C C . GLN A 1 121 ? -14.07 -4.035 9.094 1 83.5 121 GLN A C 1
ATOM 923 O O . GLN A 1 121 ? -15.273 -4.102 9.359 1 83.5 121 GLN A O 1
ATOM 928 N N . ALA A 1 122 ? -13.609 -3.945 7.984 1 68.25 122 ALA A N 1
ATOM 929 C CA . ALA A 1 122 ? -14.562 -3.807 6.887 1 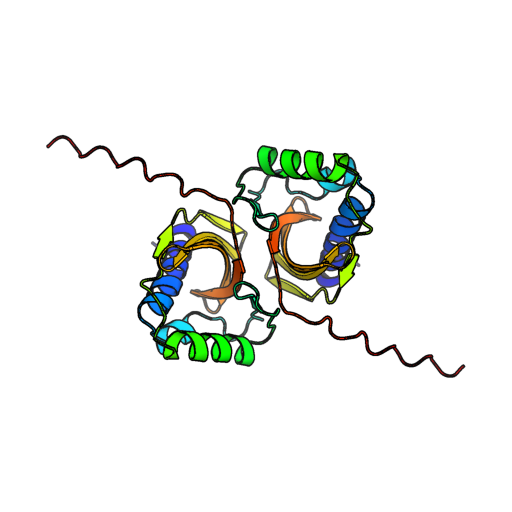68.25 122 ALA A CA 1
ATOM 930 C C . ALA A 1 122 ? -15.445 -5.047 6.77 1 68.25 122 ALA A C 1
ATOM 932 O O . ALA A 1 122 ? -14.992 -6.168 7.004 1 68.25 122 ALA A O 1
ATOM 933 N N . VAL A 1 123 ? -16.797 -4.727 6.723 1 62.19 123 VAL A N 1
ATOM 934 C CA . VAL A 1 123 ? -17.75 -5.754 6.336 1 62.19 123 VAL A CA 1
ATOM 935 C C . VAL A 1 123 ? -17.906 -5.777 4.816 1 62.19 123 VAL A C 1
ATOM 937 O O . VAL A 1 123 ? -18.125 -4.742 4.191 1 62.19 123 VAL A O 1
ATOM 940 N N . PRO A 1 124 ? -17.484 -6.895 4.145 1 60.03 124 PRO A N 1
ATOM 941 C CA . PRO A 1 124 ? -17.688 -6.945 2.693 1 60.03 124 PRO A CA 1
ATOM 942 C C . PRO A 1 124 ? -19.031 -6.375 2.256 1 60.03 124 PRO A C 1
ATOM 944 O O . PRO A 1 124 ? -20.031 -6.547 2.955 1 60.03 124 PRO A O 1
ATOM 947 N N . LYS A 1 125 ? -18.891 -5.336 1.438 1 54.5 125 LYS A N 1
ATOM 948 C CA . LYS A 1 125 ? -20.188 -4.938 0.913 1 54.5 125 LYS A CA 1
ATOM 949 C C . LYS A 1 125 ? -20.969 -6.141 0.376 1 54.5 125 LYS A C 1
ATOM 951 O O . LYS A 1 125 ? -20.391 -6.992 -0.311 1 54.5 125 LYS A O 1
ATOM 956 N N . THR A 1 126 ? -21.781 -6.605 1.122 1 45.88 126 THR A N 1
ATOM 957 C CA . THR A 1 126 ? -22.594 -7.723 0.674 1 45.88 126 THR A CA 1
ATOM 958 C C . THR A 1 126 ? -22.922 -7.598 -0.812 1 45.88 126 THR A C 1
ATOM 960 O O . THR A 1 126 ? -23.297 -6.52 -1.277 1 45.88 126 THR A O 1
ATOM 963 N N . LYS A 1 127 ? -22.203 -8.359 -1.558 1 44.62 127 LYS A N 1
ATOM 964 C CA . LYS A 1 127 ? -22.672 -8.445 -2.941 1 44.62 127 LYS A CA 1
ATOM 965 C C . LYS A 1 127 ? -24.188 -8.383 -3.021 1 44.62 127 LYS A C 1
ATOM 967 O O . LYS A 1 127 ? -24.875 -9.258 -2.479 1 44.62 127 LYS A O 1
ATOM 972 N N . THR A 1 128 ? -24.719 -7.156 -3.166 1 41.03 128 THR A N 1
ATOM 973 C CA . THR A 1 128 ? -26.125 -7.266 -3.518 1 41.03 128 THR A CA 1
ATOM 974 C C . THR A 1 128 ? -26.344 -8.344 -4.574 1 41.03 128 THR A C 1
ATOM 976 O O . THR A 1 128 ? -25.734 -8.297 -5.652 1 41.03 128 THR A O 1
ATOM 979 N N . PRO A 1 129 ? -26.797 -9.438 -4.285 1 43.34 129 PRO A N 1
ATOM 980 C CA . PRO A 1 129 ? -27.078 -10.43 -5.324 1 43.34 129 PRO A CA 1
ATOM 981 C C . PRO A 1 129 ? -27.609 -9.805 -6.609 1 43.34 129 PRO A C 1
ATOM 983 O O . PRO A 1 129 ? -28.453 -8.898 -6.559 1 43.34 129 PRO A O 1
ATOM 986 N N . ARG A 1 130 ? -26.719 -9.82 -7.605 1 41.66 130 ARG A N 1
ATOM 987 C CA . ARG A 1 130 ? -27.281 -9.398 -8.883 1 41.66 130 ARG A CA 1
ATOM 988 C C . ARG A 1 130 ? -28.703 -9.945 -9.055 1 41.66 130 ARG A C 1
ATOM 990 O O . ARG A 1 130 ? -28.953 -11.125 -8.812 1 41.66 130 ARG A O 1
ATOM 997 N N . PRO A 1 131 ? -29.609 -9.062 -9.172 1 43.78 131 PRO A N 1
ATOM 998 C CA . PRO A 1 131 ? -30.938 -9.633 -9.398 1 43.78 131 PRO A CA 1
ATOM 999 C C . PRO A 1 131 ? -30.938 -10.695 -10.492 1 43.78 131 PRO A C 1
ATOM 1001 O O . PRO A 1 131 ? -30.297 -10.523 -11.531 1 43.78 131 PRO A O 1
ATOM 1004 N N . ALA A 1 132 ? -31.219 -11.922 -10.211 1 47.47 132 ALA A N 1
ATOM 1005 C CA . ALA A 1 132 ? -31.438 -12.953 -11.219 1 47.47 132 ALA A CA 1
ATOM 1006 C C . ALA A 1 132 ? -32.219 -12.406 -12.414 1 47.47 132 ALA A C 1
ATOM 1008 O O . ALA A 1 132 ? -33.188 -11.68 -12.242 1 47.47 132 ALA A O 1
ATOM 1009 N N . LEU A 1 133 ? -31.547 -12.195 -13.484 1 41.16 133 LEU A N 1
ATOM 1010 C CA . LEU A 1 133 ? -32.312 -11.852 -14.68 1 41.16 133 LEU A CA 1
ATOM 1011 C C . LEU A 1 133 ? -33.594 -12.664 -14.766 1 41.16 133 LEU A C 1
ATOM 1013 O O . LEU A 1 133 ? -33.562 -13.898 -14.789 1 41.16 133 LEU A O 1
ATOM 1017 N N . ALA A 1 134 ? -34.719 -12.109 -14.453 1 45.75 134 ALA A N 1
ATOM 1018 C CA . ALA A 1 134 ? -35.969 -12.758 -14.781 1 45.75 134 ALA A CA 1
ATOM 1019 C C . ALA A 1 134 ? -35.969 -13.281 -16.219 1 45.75 134 ALA A C 1
ATOM 1021 O O . ALA A 1 134 ? -35.812 -12.516 -17.172 1 45.75 134 ALA A O 1
ATOM 1022 N N . ASN A 1 135 ? -35.344 -14.555 -16.359 1 30.97 135 ASN A N 1
ATOM 1023 C CA . ASN A 1 135 ? -35.75 -15.156 -17.625 1 30.97 135 ASN A CA 1
ATOM 1024 C C . ASN A 1 135 ? -37.281 -15.234 -17.719 1 30.97 135 ASN A C 1
ATOM 1026 O O . ASN A 1 135 ? -37.969 -15.562 -16.75 1 30.97 135 ASN A O 1
ATOM 1030 N N . MET B 1 1 ? 17.469 23.422 -9.445 1 33.5 1 MET B N 1
ATOM 1031 C CA . MET B 1 1 ? 17.609 22 -9.75 1 33.5 1 MET B CA 1
ATOM 1032 C C . MET B 1 1 ? 16.562 21.172 -9.008 1 33.5 1 MET B C 1
ATOM 1034 O O . MET B 1 1 ? 16.391 21.328 -7.793 1 33.5 1 MET B O 1
ATOM 1038 N N . PHE B 1 2 ? 15.539 20.828 -9.617 1 43.56 2 PHE B N 1
ATOM 1039 C CA . PHE B 1 2 ? 14.43 20.094 -9.016 1 43.56 2 PHE B CA 1
ATOM 1040 C C . PHE B 1 2 ? 14.93 18.938 -8.156 1 43.56 2 PHE B C 1
ATOM 1042 O O . PHE B 1 2 ? 15.875 18.25 -8.539 1 43.56 2 PHE B O 1
ATOM 1049 N N . PRO B 1 3 ? 14.984 19.141 -6.859 1 55.31 3 PRO B N 1
ATOM 1050 C CA . PRO B 1 3 ? 15.453 18.047 -6.012 1 55.31 3 PRO B CA 1
ATOM 1051 C C . PRO B 1 3 ? 15.18 16.672 -6.617 1 55.31 3 PRO B C 1
ATOM 1053 O O . PRO B 1 3 ? 14.211 16.516 -7.363 1 55.31 3 PRO B O 1
ATOM 1056 N N . PRO B 1 4 ? 16.172 15.875 -6.648 1 68.25 4 PRO B N 1
ATOM 1057 C CA . PRO B 1 4 ? 15.953 14.531 -7.172 1 68.25 4 PRO B CA 1
ATOM 1058 C C . PRO B 1 4 ? 14.633 13.93 -6.715 1 68.25 4 PRO B C 1
ATOM 1060 O O . PRO B 1 4 ? 14.133 14.273 -5.641 1 68.25 4 PRO B O 1
ATOM 1063 N N . ASP B 1 5 ? 13.852 13.477 -7.75 1 89.5 5 ASP B N 1
ATOM 1064 C CA . ASP B 1 5 ? 12.523 12.906 -7.57 1 89.5 5 ASP B CA 1
ATOM 1065 C C . ASP B 1 5 ? 12.422 12.148 -6.246 1 89.5 5 ASP B C 1
ATOM 1067 O O . ASP B 1 5 ? 11.422 12.273 -5.531 1 89.5 5 ASP B O 1
ATOM 1071 N N . GLU B 1 6 ? 13.562 11.664 -5.832 1 94.44 6 GLU B N 1
ATOM 1072 C CA . GLU B 1 6 ? 13.523 10.891 -4.59 1 94.44 6 GLU B CA 1
ATOM 1073 C C . GLU B 1 6 ? 13.461 11.805 -3.373 1 94.44 6 GLU B C 1
ATOM 1075 O O . GLU B 1 6 ? 12.711 11.547 -2.432 1 94.44 6 GLU B O 1
ATOM 1080 N N . THR B 1 7 ? 14.227 12.875 -3.373 1 95.94 7 THR B N 1
ATOM 1081 C CA . THR B 1 7 ? 14.211 13.836 -2.275 1 95.94 7 THR B CA 1
ATOM 1082 C C . THR B 1 7 ? 12.836 14.477 -2.137 1 95.94 7 THR B C 1
ATOM 1084 O O . THR B 1 7 ? 12.328 14.641 -1.024 1 95.94 7 THR B O 1
ATOM 1087 N N . GLU B 1 8 ? 12.227 14.789 -3.219 1 96.69 8 GLU B N 1
ATOM 1088 C CA . GLU B 1 8 ? 10.898 15.406 -3.201 1 96.69 8 GLU B CA 1
ATOM 1089 C C . GLU B 1 8 ? 9.852 14.453 -2.631 1 96.69 8 GLU B C 1
ATOM 1091 O O . GLU B 1 8 ? 8.977 14.875 -1.869 1 96.69 8 GLU B O 1
ATOM 1096 N N . VAL B 1 9 ? 9.938 13.195 -3.004 1 97.88 9 VAL B N 1
ATOM 1097 C CA . VAL B 1 9 ? 9 12.203 -2.51 1 97.88 9 VAL B CA 1
ATOM 1098 C C . VAL B 1 9 ? 9.172 12.023 -1.003 1 97.88 9 VAL B C 1
ATOM 1100 O O . VAL B 1 9 ? 8.195 11.945 -0.26 1 97.88 9 VAL B O 1
ATOM 1103 N N . LEU B 1 10 ? 10.453 11.969 -0.564 1 98.12 10 LEU B N 1
ATOM 1104 C CA . LEU B 1 10 ? 10.711 11.789 0.86 1 98.12 10 LEU B CA 1
ATOM 1105 C C . LEU B 1 10 ? 10.289 13.023 1.649 1 98.12 10 LEU B C 1
ATOM 1107 O O . LEU B 1 10 ? 9.844 12.906 2.793 1 98.12 10 LEU B O 1
ATOM 1111 N N . PHE B 1 11 ? 10.375 14.164 1.048 1 97.81 11 PHE B N 1
ATOM 1112 C CA . PHE B 1 11 ? 9.875 15.383 1.678 1 97.81 11 PHE B CA 1
ATOM 1113 C C . PHE B 1 11 ? 8.359 15.32 1.842 1 97.81 11 PHE B C 1
ATOM 1115 O O . PHE B 1 11 ? 7.828 15.68 2.895 1 97.81 11 PHE B O 1
ATOM 1122 N N . ALA B 1 12 ? 7.652 14.891 0.793 1 98.38 12 ALA B N 1
ATOM 1123 C CA . ALA B 1 12 ? 6.203 14.719 0.884 1 98.38 12 ALA B CA 1
ATOM 1124 C C . ALA B 1 12 ? 5.836 13.727 1.979 1 98.38 12 ALA B C 1
ATOM 1126 O O . ALA B 1 12 ? 4.883 13.945 2.73 1 98.38 12 ALA B O 1
ATOM 1127 N N . ASN B 1 13 ? 6.621 12.68 2.051 1 98.75 13 ASN B N 1
ATOM 1128 C CA . ASN B 1 13 ? 6.406 11.688 3.102 1 98.75 13 ASN B CA 1
ATOM 1129 C C . ASN B 1 13 ? 6.605 12.297 4.488 1 98.75 13 ASN B C 1
ATOM 1131 O O . ASN B 1 13 ? 5.789 12.078 5.387 1 98.75 13 ASN B O 1
ATOM 1135 N N . ASP B 1 14 ? 7.641 13.039 4.668 1 98.5 14 ASP B N 1
ATOM 1136 C CA . ASP B 1 14 ? 7.91 13.719 5.93 1 98.5 14 ASP B CA 1
ATOM 1137 C C . ASP B 1 14 ? 6.781 14.688 6.277 1 98.5 14 ASP B C 1
ATOM 1139 O O . ASP B 1 14 ? 6.391 14.797 7.441 1 98.5 14 ASP B O 1
ATOM 1143 N N . ALA B 1 15 ? 6.309 15.359 5.273 1 98.44 15 ALA B N 1
ATOM 1144 C CA . ALA B 1 15 ? 5.234 16.328 5.477 1 98.44 15 ALA B CA 1
ATOM 1145 C C . ALA B 1 15 ? 3.969 15.641 5.988 1 98.44 15 ALA B C 1
ATOM 1147 O O . ALA B 1 15 ? 3.246 16.203 6.816 1 98.44 15 ALA B O 1
ATOM 1148 N N . PHE B 1 16 ? 3.699 14.5 5.504 1 98.44 16 PHE B N 1
ATOM 1149 C CA . PHE B 1 16 ? 2.559 13.727 5.98 1 98.44 16 PHE B CA 1
ATOM 1150 C C . PHE B 1 16 ? 2.67 13.461 7.477 1 98.44 16 PHE B C 1
ATOM 1152 O O . PHE B 1 16 ? 1.728 13.719 8.227 1 98.44 16 PHE B O 1
ATOM 1159 N N . TYR B 1 17 ? 3.812 13.008 7.879 1 97.81 17 TYR B N 1
ATOM 1160 C CA . TYR B 1 17 ? 3.959 12.641 9.281 1 97.81 17 TYR B CA 1
ATOM 1161 C C . TYR B 1 17 ? 4.086 13.875 10.164 1 97.81 17 TYR B C 1
ATOM 1163 O O . TYR B 1 17 ? 3.658 13.867 11.32 1 97.81 17 TYR B O 1
ATOM 1171 N N . ALA B 1 18 ? 4.633 14.953 9.609 1 96.88 18 ALA B N 1
ATOM 1172 C CA . ALA B 1 18 ? 4.629 16.219 10.344 1 96.88 18 ALA B CA 1
ATOM 1173 C C . ALA B 1 18 ? 3.201 16.703 10.586 1 96.88 18 ALA B C 1
ATOM 1175 O O . ALA B 1 18 ? 2.854 17.094 11.703 1 96.88 18 ALA B O 1
ATOM 1176 N N . ALA B 1 19 ? 2.381 16.688 9.508 1 97 19 ALA B N 1
ATOM 1177 C CA . ALA B 1 19 ? 0.982 17.094 9.641 1 97 19 ALA B CA 1
ATOM 1178 C C . ALA B 1 19 ? 0.251 16.203 10.641 1 97 19 ALA B C 1
ATOM 1180 O O . ALA B 1 19 ? -0.527 16.688 11.469 1 97 19 ALA B O 1
ATOM 1181 N N . PHE B 1 20 ? 0.533 14.922 10.57 1 96.69 20 PHE B N 1
ATOM 1182 C CA . PHE B 1 20 ? -0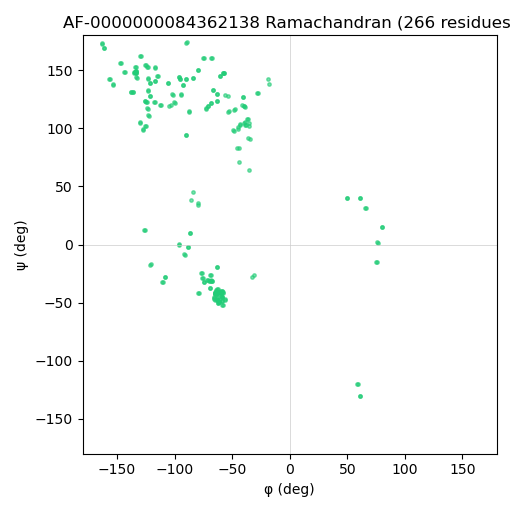.05 13.93 11.469 1 96.69 20 PHE B CA 1
ATOM 1183 C C . PHE B 1 20 ? 0.355 14.211 12.914 1 96.69 20 PHE B C 1
ATOM 1185 O O . PHE B 1 20 ? -0.503 14.375 13.781 1 96.69 20 PHE B O 1
ATOM 1192 N N . GLY B 1 21 ? 1.591 14.383 13.156 1 94.38 21 GLY B N 1
ATOM 1193 C CA . GLY B 1 21 ? 2.113 14.578 14.5 1 94.38 21 GLY B CA 1
ATOM 1194 C C . GLY B 1 21 ? 1.673 15.891 15.125 1 94.38 21 GLY B C 1
ATOM 1195 O O . GLY B 1 21 ? 1.479 15.977 16.344 1 94.38 21 GLY B O 1
ATOM 1196 N N . ARG B 1 22 ? 1.473 16.891 14.328 1 93.5 22 ARG B N 1
ATOM 1197 C CA . ARG B 1 22 ? 1.125 18.219 14.82 1 93.5 22 ARG B CA 1
ATOM 1198 C C . ARG B 1 22 ? -0.388 18.406 14.898 1 93.5 22 ARG B C 1
ATOM 1200 O O . ARG B 1 22 ? -0.875 19.422 15.406 1 93.5 22 ARG B O 1
ATOM 1207 N N . GLY B 1 23 ? -1.068 17.438 14.359 1 95.06 23 GLY B N 1
ATOM 1208 C CA . GLY B 1 23 ? -2.512 17.594 14.273 1 95.06 23 GLY B CA 1
ATOM 1209 C C . GLY B 1 23 ? -2.936 18.719 13.352 1 95.06 23 GLY B C 1
ATOM 1210 O O . GLY B 1 23 ? -3.908 19.422 13.633 1 95.06 23 GLY B O 1
ATOM 1211 N N . ASP B 1 24 ? -2.178 18.953 12.359 1 96.19 24 ASP B N 1
ATOM 1212 C CA . ASP B 1 24 ? -2.406 20.047 11.43 1 96.19 24 ASP B CA 1
ATOM 1213 C C . ASP B 1 24 ? -3.285 19.609 10.258 1 96.19 24 ASP B C 1
ATOM 1215 O O . ASP B 1 24 ? -2.779 19.156 9.234 1 96.19 24 ASP B O 1
ATOM 1219 N N . PHE B 1 25 ? -4.586 19.844 10.398 1 97.56 25 PHE B N 1
ATOM 1220 C CA . PHE B 1 25 ? -5.504 19.344 9.391 1 97.56 25 PHE B CA 1
ATOM 1221 C C . PHE B 1 25 ? -5.332 20.094 8.078 1 97.56 25 PHE B C 1
ATOM 1223 O O . PHE B 1 25 ? -5.461 19.516 6.996 1 97.56 25 PHE B O 1
ATOM 1230 N N . ALA B 1 26 ? -5.078 21.359 8.117 1 98.5 26 ALA B N 1
ATOM 1231 C CA . ALA B 1 26 ? -4.887 22.109 6.883 1 98.5 26 ALA B CA 1
ATOM 1232 C C . ALA B 1 26 ? -3.734 21.547 6.062 1 98.5 26 ALA B C 1
ATOM 1234 O O . ALA B 1 26 ? -3.85 21.391 4.844 1 98.5 26 ALA B O 1
ATOM 1235 N N . ALA B 1 27 ? -2.615 21.25 6.703 1 98.25 27 ALA B N 1
ATOM 1236 C CA . ALA B 1 27 ? -1.47 20.641 6.027 1 98.25 27 ALA B CA 1
ATOM 1237 C C . ALA B 1 27 ? -1.812 19.25 5.508 1 98.25 27 ALA B C 1
ATOM 1239 O O . ALA B 1 27 ? -1.398 18.875 4.41 1 98.25 27 ALA B O 1
ATOM 1240 N N . MET B 1 28 ? -2.572 18.531 6.312 1 98.44 28 MET B N 1
ATOM 1241 C CA . MET B 1 28 ? -3.018 17.203 5.906 1 98.44 28 MET B CA 1
ATOM 1242 C C . MET B 1 28 ? -3.883 17.281 4.652 1 98.44 28 MET B C 1
ATOM 1244 O O . MET B 1 28 ? -3.643 16.547 3.684 1 98.44 28 MET B O 1
ATOM 1248 N N . ASP B 1 29 ? -4.773 18.125 4.695 1 98.81 29 ASP B N 1
ATOM 1249 C CA . ASP B 1 29 ? -5.656 18.328 3.553 1 98.81 29 ASP B CA 1
ATOM 1250 C C . ASP B 1 29 ? -4.859 18.688 2.297 1 98.81 29 ASP B C 1
ATOM 1252 O O . ASP B 1 29 ? -5.141 18.156 1.214 1 98.81 29 ASP B O 1
ATOM 1256 N N . ASP B 1 30 ? -3.906 19.484 2.449 1 98.44 30 ASP B N 1
ATOM 1257 C CA . ASP B 1 30 ? -3.125 19.984 1.317 1 98.44 30 ASP B CA 1
ATOM 1258 C C . ASP B 1 30 ? -2.283 18.859 0.705 1 98.44 30 ASP B C 1
ATOM 1260 O O . ASP B 1 30 ? -1.951 18.906 -0.481 1 98.44 30 ASP B O 1
ATOM 1264 N N . LEU B 1 31 ? -1.945 17.906 1.441 1 98.69 31 LEU B N 1
ATOM 1265 C CA . LEU B 1 31 ? -1.07 16.812 1.021 1 98.69 31 LEU B CA 1
ATOM 1266 C C . LEU B 1 31 ? -1.804 15.852 0.089 1 98.69 31 LEU B C 1
ATOM 1268 O O . LEU B 1 31 ? -1.189 15.242 -0.79 1 98.69 31 LEU B O 1
ATOM 1272 N N . TRP B 1 32 ? -3.102 15.719 0.308 1 98.81 32 TRP B N 1
ATOM 1273 C CA . TRP B 1 32 ? -3.848 14.695 -0.41 1 98.81 32 TRP B CA 1
ATOM 1274 C C . TRP B 1 32 ? -4.273 15.195 -1.786 1 98.81 32 TRP B C 1
ATOM 1276 O O . TRP B 1 32 ? -4.66 16.359 -1.94 1 98.81 32 TRP B O 1
ATOM 1286 N N . ALA B 1 33 ? -4.238 14.312 -2.725 1 98.62 33 ALA B N 1
ATOM 1287 C CA . ALA B 1 33 ? -4.609 14.617 -4.105 1 98.62 33 ALA B CA 1
ATOM 1288 C C . ALA B 1 33 ? -6.035 15.156 -4.18 1 98.62 33 ALA B C 1
ATOM 1290 O O . ALA B 1 33 ? -6.906 14.727 -3.418 1 98.62 33 ALA B O 1
ATOM 1291 N N . ARG B 1 34 ? -6.242 16.016 -5.102 1 98.06 34 ARG B N 1
ATOM 1292 C CA . ARG B 1 34 ? -7.555 16.625 -5.266 1 98.06 34 ARG B CA 1
ATOM 1293 C C . ARG B 1 34 ? -8.25 16.109 -6.523 1 98.06 34 ARG B C 1
ATOM 1295 O O . ARG B 1 34 ? -9.477 16.031 -6.57 1 98.06 34 ARG B O 1
ATOM 1302 N N . THR B 1 35 ? -7.461 15.711 -7.516 1 96.69 35 THR B N 1
ATOM 1303 C CA . THR B 1 35 ? -8.039 15.312 -8.789 1 96.69 35 THR B CA 1
ATOM 1304 C C . THR B 1 35 ? -7.895 13.812 -9.008 1 96.69 35 THR B C 1
ATOM 1306 O O . THR B 1 35 ? -8.742 13.188 -9.656 1 96.69 35 THR B O 1
ATOM 13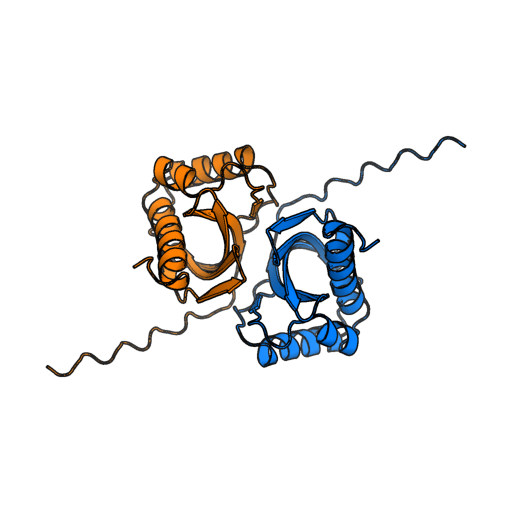09 N N . LEU B 1 36 ? -6.84 13.219 -8.508 1 96.44 36 LEU B N 1
ATOM 1310 C CA . LEU B 1 36 ? -6.648 11.781 -8.594 1 96.44 36 LEU B CA 1
ATOM 1311 C C . LEU B 1 36 ? -7.465 11.047 -7.539 1 96.44 36 LEU B C 1
ATOM 1313 O O . LEU B 1 36 ? -7.742 11.602 -6.473 1 96.44 36 LEU B O 1
ATOM 1317 N N . PRO B 1 37 ? -7.879 9.797 -7.844 1 95.31 37 PRO B N 1
ATOM 1318 C CA . PRO B 1 37 ? -8.547 9.008 -6.809 1 95.31 37 PRO B CA 1
ATOM 1319 C C . PRO B 1 37 ? -7.664 8.773 -5.586 1 95.31 37 PRO B C 1
ATOM 1321 O O . PRO B 1 37 ? -6.441 8.664 -5.711 1 95.31 37 PRO B O 1
ATOM 1324 N N . VAL B 1 38 ? -8.273 8.742 -4.426 1 98.12 38 VAL B N 1
ATOM 1325 C CA . VAL B 1 38 ? -7.516 8.508 -3.201 1 98.12 38 VAL B CA 1
ATOM 1326 C C . VAL B 1 38 ? -8.117 7.324 -2.443 1 98.12 38 VAL B C 1
ATOM 1328 O O . VAL B 1 38 ? -9.289 6.984 -2.641 1 98.12 38 VAL B O 1
ATOM 1331 N N . SER B 1 39 ? -7.379 6.641 -1.644 1 98.56 39 SER B N 1
ATOM 1332 C CA . SER B 1 39 ? -7.812 5.57 -0.753 1 98.56 39 SER B CA 1
ATOM 1333 C C . SER B 1 39 ? -6.984 5.543 0.527 1 98.56 39 SER B C 1
ATOM 1335 O O . SER B 1 39 ? -5.867 6.062 0.56 1 98.56 39 SER B O 1
ATOM 1337 N N . CYS B 1 40 ? -7.57 5 1.512 1 98.75 40 CYS B N 1
ATOM 1338 C CA . CYS B 1 40 ? -6.898 4.938 2.807 1 98.75 40 CYS B CA 1
ATOM 1339 C C . CYS B 1 40 ? -7.398 3.752 3.623 1 98.75 40 CYS B C 1
ATOM 1341 O O . CYS B 1 40 ? -8.586 3.436 3.602 1 98.75 40 CYS B O 1
ATOM 1343 N N . ILE B 1 41 ? -6.543 3.094 4.238 1 98.44 41 ILE B N 1
ATOM 1344 C CA . ILE B 1 41 ? -6.82 2.031 5.199 1 98.44 41 ILE B CA 1
ATOM 1345 C C . ILE B 1 41 ? -6.078 2.309 6.504 1 98.44 41 ILE B C 1
ATOM 1347 O O . ILE B 1 41 ? -4.879 2.039 6.613 1 98.44 41 ILE B O 1
ATOM 1351 N N . HIS B 1 42 ? -6.781 2.859 7.453 1 97.25 42 HIS B N 1
ATOM 1352 C CA . HIS B 1 42 ? -6.203 3.002 8.781 1 97.25 42 HIS B CA 1
ATOM 1353 C C . HIS B 1 42 ? -6.008 1.645 9.445 1 97.25 42 HIS B C 1
ATOM 1355 O O . HIS B 1 42 ? -6.617 0.654 9.039 1 97.25 42 HIS B O 1
ATOM 1361 N N . PRO B 1 43 ? -5.105 1.617 10.492 1 95.88 43 PRO B N 1
ATOM 1362 C CA . PRO B 1 43 ? -4.902 0.337 11.18 1 95.88 43 PRO B CA 1
ATOM 1363 C C . PRO B 1 43 ? -6.207 -0.286 11.664 1 95.88 43 PRO B C 1
ATOM 1365 O O . PRO B 1 43 ? -6.902 0.296 12.5 1 95.88 43 PRO B O 1
ATOM 1368 N N . GLY B 1 44 ? -6.527 -1.411 11.07 1 95.38 44 GLY B N 1
ATOM 1369 C CA . GLY B 1 44 ? -7.738 -2.117 11.461 1 95.38 44 GLY B CA 1
ATOM 1370 C C . GLY B 1 44 ? -9 -1.479 10.906 1 95.38 44 GLY B C 1
ATOM 1371 O O . GLY B 1 44 ? -10.109 -1.959 11.164 1 95.38 44 GLY B O 1
ATOM 1372 N N . GLY B 1 45 ? -8.859 -0.49 10.188 1 96.75 45 GLY B N 1
ATOM 1373 C CA . GLY B 1 45 ? -10.008 0.248 9.68 1 96.75 45 GLY B CA 1
ATOM 1374 C C . GLY B 1 45 ? -10.516 -0.273 8.352 1 96.75 45 GLY B C 1
ATOM 1375 O O . GLY B 1 45 ? -9.914 -1.182 7.77 1 96.75 45 GLY B O 1
ATOM 1376 N N . PRO B 1 46 ? -11.656 0.298 7.895 1 96.31 46 PRO B N 1
ATOM 1377 C CA . PRO B 1 46 ? -12.172 -0.081 6.578 1 96.31 46 PRO B CA 1
ATOM 1378 C C . PRO B 1 46 ? -11.375 0.53 5.43 1 96.31 46 PRO B C 1
ATOM 1380 O O . PRO B 1 46 ? -10.609 1.477 5.637 1 96.31 46 PRO B O 1
ATOM 1383 N N . LEU B 1 47 ? -11.555 -0.121 4.234 1 97 47 LEU B N 1
ATOM 1384 C CA . LEU B 1 47 ? -11.094 0.522 3.01 1 97 47 LEU B CA 1
ATOM 1385 C C . LEU B 1 47 ? -11.969 1.722 2.662 1 97 47 LEU B C 1
ATOM 1387 O O . LEU B 1 47 ? -13.18 1.581 2.488 1 97 47 LEU B O 1
ATOM 1391 N N . MET B 1 48 ? -11.352 2.9 2.623 1 97.81 48 MET B N 1
ATOM 1392 C CA . MET B 1 48 ? -12.047 4.109 2.193 1 97.81 48 MET B CA 1
ATOM 1393 C C . MET B 1 48 ? -11.602 4.527 0.796 1 97.81 48 MET B C 1
ATOM 1395 O O . MET B 1 48 ? -10.406 4.523 0.493 1 97.81 48 MET B O 1
ATOM 1399 N N . LEU B 1 49 ? -12.555 4.977 -0.094 1 96.81 49 LEU B N 1
ATOM 1400 C CA . LEU B 1 49 ? -12.227 5.141 -1.506 1 96.81 49 LEU B CA 1
ATOM 1401 C C . LEU B 1 49 ? -12.562 6.551 -1.983 1 96.81 49 LEU B C 1
ATOM 1403 O O . LEU B 1 49 ? -12.523 6.828 -3.184 1 96.81 49 LEU B O 1
ATOM 1407 N N . SER B 1 50 ? -12.828 7.48 -1.229 1 97 50 SER B N 1
ATOM 1408 C CA . SER B 1 50 ? -13.078 8.852 -1.659 1 97 50 SER B CA 1
ATOM 1409 C C . SER B 1 50 ? -12.305 9.852 -0.797 1 97 50 SER B C 1
ATOM 1411 O O . SER B 1 50 ? -12.141 9.641 0.406 1 97 50 SER B O 1
ATOM 1413 N N . ARG B 1 51 ? -11.977 10.914 -1.458 1 98.44 51 ARG B N 1
ATOM 1414 C CA . ARG B 1 51 ? -11.227 11.953 -0.753 1 98.44 51 ARG B CA 1
ATOM 1415 C C . ARG B 1 51 ? -12.023 12.484 0.435 1 98.44 51 ARG B C 1
ATOM 1417 O O . ARG B 1 51 ? -11.453 12.727 1.505 1 98.44 51 ARG B O 1
ATOM 1424 N N . THR B 1 52 ? -13.32 12.664 0.203 1 98.5 52 THR B N 1
ATOM 1425 C CA . THR B 1 52 ? -14.172 13.195 1.264 1 98.5 52 THR B CA 1
ATOM 1426 C C . THR B 1 52 ? -14.117 12.289 2.494 1 98.5 52 THR B C 1
ATOM 1428 O O . THR B 1 52 ? -13.867 12.766 3.605 1 98.5 52 THR B O 1
ATOM 1431 N N . VAL B 1 53 ? -14.344 10.992 2.348 1 98.5 53 VAL B N 1
ATOM 1432 C CA . VAL B 1 53 ? -14.359 10.039 3.455 1 98.5 53 VAL B CA 1
ATOM 1433 C C . VAL B 1 53 ? -12.977 9.953 4.09 1 98.5 53 VAL B C 1
ATOM 1435 O O . VAL B 1 53 ? -12.844 9.93 5.316 1 98.5 53 VAL B O 1
ATOM 1438 N N . VAL B 1 54 ? -11.938 9.93 3.291 1 98.75 54 VAL B N 1
ATOM 1439 C CA . VAL B 1 54 ? -10.555 9.844 3.762 1 98.75 54 VAL B CA 1
ATOM 1440 C C . VAL B 1 54 ? -10.227 11.07 4.617 1 98.75 54 VAL B C 1
ATOM 1442 O O . VAL B 1 54 ? -9.719 10.93 5.734 1 98.75 54 VAL B O 1
ATOM 1445 N N . LEU B 1 55 ? -10.523 12.289 4.137 1 98.81 55 LEU B N 1
ATOM 1446 C CA . LEU B 1 55 ? -10.156 13.492 4.867 1 98.81 55 LEU B CA 1
ATOM 1447 C C . LEU B 1 55 ? -11.016 13.656 6.117 1 98.81 55 LEU B C 1
ATOM 1449 O O . LEU B 1 55 ? -10.547 14.18 7.133 1 98.81 55 LEU B O 1
ATOM 1453 N N . GLU B 1 56 ? -12.258 13.18 6.062 1 98.56 56 GLU B N 1
ATOM 1454 C CA . GLU B 1 56 ? -13.07 13.164 7.277 1 98.56 56 GLU B CA 1
ATOM 1455 C C . GLU B 1 56 ? -12.445 12.258 8.336 1 98.56 56 GLU B C 1
ATOM 1457 O O . GLU B 1 56 ? -12.453 12.594 9.523 1 98.56 56 GLU B O 1
ATOM 1462 N N . SER B 1 57 ? -11.961 11.125 7.961 1 97.81 57 SER B N 1
ATOM 1463 C CA . SER B 1 57 ? -11.305 10.227 8.906 1 97.81 57 SER B CA 1
ATOM 1464 C C . SER B 1 57 ? -10.047 10.859 9.5 1 97.81 57 SER B C 1
ATOM 1466 O O . SER B 1 57 ? -9.773 10.695 10.688 1 97.81 57 SER B O 1
ATOM 1468 N N . TRP B 1 58 ? -9.242 11.547 8.688 1 97.81 58 TRP B N 1
ATOM 1469 C CA . TRP B 1 58 ? -8.062 12.234 9.195 1 97.81 58 TRP B CA 1
ATOM 1470 C C . TRP B 1 58 ? -8.461 13.367 10.141 1 97.81 58 TRP B C 1
ATOM 1472 O O . TRP B 1 58 ? -7.805 13.586 11.164 1 97.81 58 TRP B O 1
ATOM 1482 N N . ARG B 1 59 ? -9.5 14.094 9.75 1 97.88 59 ARG B N 1
ATOM 1483 C CA . ARG B 1 59 ? -9.969 15.148 10.641 1 97.88 59 ARG B CA 1
ATOM 1484 C C . ARG B 1 59 ? -10.312 14.586 12.016 1 97.88 59 ARG B C 1
ATOM 1486 O O . ARG B 1 59 ? -9.93 15.156 13.039 1 97.88 59 ARG B O 1
ATOM 1493 N N . ALA B 1 60 ? -11.039 13.5 12.047 1 96.62 60 ALA B N 1
ATOM 1494 C CA . ALA B 1 60 ? -11.43 12.867 13.305 1 96.62 60 ALA B CA 1
ATOM 1495 C C . ALA B 1 60 ? -10.203 12.453 14.109 1 96.62 60 ALA B C 1
ATOM 1497 O O . ALA B 1 60 ? -10.141 12.672 15.32 1 96.62 60 ALA B O 1
ATOM 1498 N N . ILE B 1 61 ? -9.219 11.875 13.516 1 95.25 61 ILE B N 1
ATOM 1499 C CA . ILE B 1 61 ? -8 11.398 14.172 1 95.25 61 ILE B CA 1
ATOM 1500 C C . ILE B 1 61 ? -7.215 12.586 14.719 1 95.25 61 ILE B C 1
ATOM 1502 O O . ILE B 1 61 ? -6.781 12.57 15.875 1 95.25 61 ILE B O 1
ATOM 1506 N N . LEU B 1 62 ? -7.047 13.594 13.922 1 94.88 62 LEU B N 1
ATOM 1507 C CA . LEU B 1 62 ? -6.227 14.742 14.305 1 94.88 62 LEU B CA 1
ATOM 1508 C C . LEU B 1 62 ? -6.906 15.547 15.406 1 94.88 62 LEU B C 1
ATOM 1510 O O . LEU B 1 62 ? -6.23 16.125 16.266 1 94.88 62 LEU B O 1
ATOM 1514 N N . ASP B 1 63 ? -8.18 15.57 15.406 1 93.44 63 ASP B N 1
ATOM 1515 C CA . ASP B 1 63 ? -8.945 16.328 16.391 1 93.44 63 ASP B CA 1
ATOM 1516 C C . ASP B 1 63 ? -8.969 15.594 17.734 1 93.44 63 ASP B C 1
ATOM 1518 O O . ASP B 1 63 ? -9.281 16.203 18.766 1 93.44 63 ASP B O 1
ATOM 1522 N N . SER B 1 64 ? -8.781 14.312 17.641 1 88.69 64 SER B N 1
ATOM 1523 C CA . SER B 1 64 ? -8.828 13.531 18.875 1 88.69 64 SER B CA 1
ATOM 1524 C C . SER B 1 64 ? -7.707 13.945 19.828 1 88.69 64 SER B C 1
ATOM 1526 O O . SER B 1 64 ? -7.789 13.688 21.031 1 88.69 64 SER B O 1
ATOM 1528 N N . GLY B 1 65 ? -6.715 14.562 19.344 1 79.81 65 GLY B N 1
ATOM 1529 C CA . GLY B 1 65 ? -5.582 14.961 20.172 1 79.81 65 GLY B CA 1
ATOM 1530 C C . GLY B 1 65 ? -4.66 13.805 20.516 1 79.81 65 GLY B C 1
ATOM 1531 O O . GLY B 1 65 ? -3.609 14 21.125 1 79.81 65 GLY B O 1
ATOM 1532 N N . GLU B 1 66 ? -5.172 12.641 20.297 1 67.12 66 GLU B N 1
ATOM 1533 C CA . GLU B 1 66 ? -4.379 11.453 20.594 1 67.12 66 GLU B CA 1
ATOM 1534 C C . GLU B 1 66 ? -3.367 11.172 19.484 1 67.12 66 GLU B C 1
ATOM 1536 O O . GLU B 1 66 ? -3.34 10.07 18.922 1 67.12 66 GLU B O 1
ATOM 1541 N N . THR B 1 67 ? -2.889 12.148 18.969 1 70 67 THR B N 1
ATOM 1542 C CA . THR B 1 67 ? -1.903 12.023 17.906 1 70 67 THR B CA 1
ATOM 1543 C C . THR B 1 67 ? -0.499 11.867 18.484 1 70 67 THR B C 1
ATOM 1545 O O . THR B 1 67 ? 0.493 12.055 17.781 1 70 67 THR B O 1
ATOM 1548 N N . ALA B 1 68 ? -0.436 11.055 19.672 1 61.94 68 ALA B N 1
ATOM 1549 C CA . ALA B 1 68 ? 0.901 10.82 20.203 1 61.94 68 ALA B CA 1
ATOM 1550 C C . ALA B 1 68 ? 1.973 11.109 19.156 1 61.94 68 ALA B C 1
ATOM 1552 O O . ALA B 1 68 ? 1.738 10.938 17.969 1 61.94 68 ALA B O 1
ATOM 1553 N N . ALA B 1 69 ? 3.113 11.766 19.469 1 79.62 69 ALA B N 1
ATOM 1554 C CA . ALA B 1 69 ? 4.266 12.133 18.641 1 79.62 69 ALA B CA 1
ATOM 1555 C C . ALA B 1 69 ? 4.562 11.062 17.594 1 79.62 69 ALA B C 1
ATOM 1557 O O . ALA B 1 69 ? 5.438 10.219 17.797 1 79.62 69 ALA B O 1
ATOM 1558 N N . VAL B 1 70 ? 3.584 10.859 16.656 1 93 70 VAL B N 1
ATOM 1559 C CA . VAL B 1 70 ? 3.812 9.93 15.555 1 93 70 VAL B CA 1
ATOM 1560 C C . VAL B 1 70 ? 5.102 10.305 14.828 1 93 70 VAL B C 1
ATOM 1562 O O . VAL B 1 70 ? 5.336 11.477 14.523 1 93 70 VAL B O 1
ATOM 1565 N N . THR B 1 71 ? 5.926 9.305 14.695 1 94.38 71 THR B N 1
ATOM 1566 C CA . THR B 1 71 ? 7.133 9.43 13.883 1 94.38 71 THR B CA 1
ATOM 1567 C C . THR B 1 71 ? 7.254 8.266 12.906 1 94.38 71 THR B C 1
ATOM 1569 O O . THR B 1 71 ? 6.484 7.305 12.984 1 94.38 71 THR B O 1
ATOM 1572 N N . HIS B 1 72 ? 8.055 8.484 11.945 1 96.94 72 HIS B N 1
ATOM 1573 C CA . HIS B 1 72 ? 8.305 7.375 11.031 1 96.94 72 HIS B CA 1
ATOM 1574 C C . HIS B 1 72 ? 9.789 7.047 10.945 1 96.94 72 HIS B C 1
ATOM 1576 O O . HIS B 1 72 ? 10.633 7.898 11.25 1 96.94 72 HIS B O 1
ATOM 1582 N N . LEU B 1 73 ? 10.078 5.773 10.633 1 95.62 73 LEU B N 1
ATOM 1583 C CA . LEU B 1 73 ? 11.438 5.266 10.484 1 95.62 73 LEU B CA 1
ATOM 1584 C C . LEU B 1 73 ? 11.57 4.426 9.211 1 95.62 73 LEU B C 1
ATOM 1586 O O . LEU B 1 73 ? 10.578 3.902 8.703 1 95.62 73 LEU B O 1
ATOM 1590 N N . ASP B 1 74 ? 12.836 4.402 8.664 1 96.5 74 ASP B N 1
ATOM 1591 C CA . ASP B 1 74 ? 13.219 3.49 7.59 1 96.5 74 ASP B CA 1
ATOM 1592 C C . ASP B 1 74 ? 12.383 3.732 6.336 1 96.5 74 ASP B C 1
ATOM 1594 O O . ASP B 1 74 ? 11.938 2.783 5.688 1 96.5 74 ASP B O 1
ATOM 1598 N N . ALA B 1 75 ? 12.164 5.004 6.078 1 98.19 75 ALA B N 1
ATOM 1599 C CA . ALA B 1 75 ? 11.43 5.344 4.863 1 98.19 75 ALA B CA 1
ATOM 1600 C C . ALA B 1 75 ? 12.195 4.902 3.619 1 98.19 75 ALA B C 1
ATOM 1602 O O . ALA B 1 75 ? 13.359 5.262 3.439 1 98.19 75 ALA B O 1
ATOM 1603 N N . THR B 1 76 ? 11.555 4.105 2.812 1 97.94 76 THR B N 1
ATOM 1604 C CA . THR B 1 76 ? 12.141 3.6 1.577 1 97.94 76 THR B CA 1
ATOM 1605 C C . THR B 1 76 ? 11.273 3.971 0.376 1 97.94 76 THR B C 1
ATOM 1607 O O . THR B 1 76 ? 10.18 3.426 0.202 1 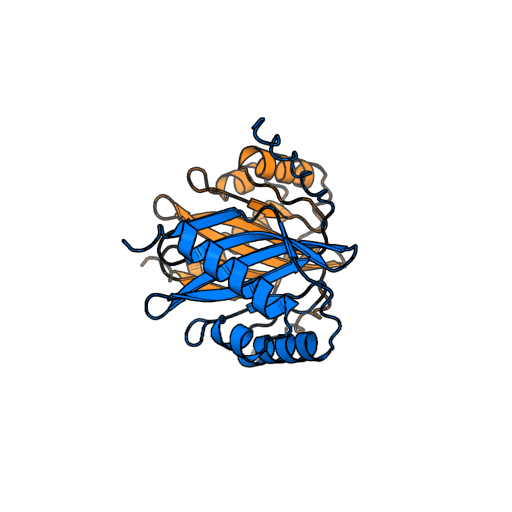97.94 76 THR B O 1
ATOM 1610 N N . PRO B 1 77 ? 11.758 4.867 -0.488 1 98 77 PRO B N 1
ATOM 1611 C CA . PRO B 1 77 ? 10.969 5.297 -1.647 1 98 77 PRO B CA 1
ATOM 1612 C C . PRO B 1 77 ? 11.219 4.434 -2.881 1 98 77 PRO B C 1
ATOM 1614 O O . PRO B 1 77 ? 12.336 3.953 -3.086 1 98 77 PRO B O 1
ATOM 1617 N N . MET B 1 78 ? 10.18 4.191 -3.623 1 97.31 78 MET B N 1
ATOM 1618 C CA . MET B 1 78 ? 10.227 3.67 -4.988 1 97.31 78 MET B CA 1
ATOM 1619 C C . MET B 1 78 ? 9.5 4.602 -5.949 1 97.31 78 MET B C 1
ATOM 1621 O O . MET B 1 78 ? 8.422 5.098 -5.641 1 97.31 78 MET B O 1
ATOM 1625 N N . ILE B 1 79 ? 10.211 4.891 -7.094 1 97.06 79 ILE B N 1
ATOM 1626 C CA . ILE B 1 79 ? 9.617 5.805 -8.062 1 97.06 79 ILE B CA 1
ATOM 1627 C C . ILE B 1 79 ? 9.57 5.141 -9.438 1 97.06 79 ILE B C 1
ATOM 1629 O O . ILE B 1 79 ? 10.578 4.637 -9.93 1 97.06 79 ILE B O 1
ATOM 1633 N N . VAL B 1 80 ? 8.43 5.086 -9.953 1 96.06 80 VAL B N 1
ATOM 1634 C CA . VAL B 1 80 ? 8.219 4.645 -11.328 1 96.06 80 VAL B CA 1
ATOM 1635 C C . VAL B 1 80 ? 7.348 5.66 -12.062 1 96.06 80 VAL B C 1
ATOM 1637 O O . VAL B 1 80 ? 6.137 5.727 -11.844 1 96.06 80 VAL B O 1
ATOM 1640 N N . GLY B 1 81 ? 7.992 6.473 -12.961 1 94 81 GLY B N 1
ATOM 1641 C CA . GLY B 1 81 ? 7.27 7.527 -13.656 1 94 81 GLY B CA 1
ATOM 1642 C C . GLY B 1 81 ? 6.672 8.555 -12.711 1 94 81 GLY B C 1
ATOM 1643 O O . GLY B 1 81 ? 7.367 9.094 -11.852 1 94 81 GLY B O 1
ATOM 1644 N N . PRO B 1 82 ? 5.371 8.844 -12.914 1 95.62 82 PRO B N 1
ATOM 1645 C CA . PRO B 1 82 ? 4.75 9.898 -12.102 1 95.62 82 PRO B CA 1
ATOM 1646 C C . PRO B 1 82 ? 4.215 9.375 -10.773 1 95.62 82 PRO B C 1
ATOM 1648 O O . PRO B 1 82 ? 3.426 10.062 -10.109 1 95.62 82 PRO B O 1
ATOM 1651 N N . VAL B 1 83 ? 4.531 8.148 -10.43 1 97.31 83 VAL B N 1
ATOM 1652 C CA . VAL B 1 83 ? 4.031 7.547 -9.203 1 97.31 83 VAL B CA 1
ATOM 1653 C C . VAL B 1 83 ? 5.207 7.129 -8.312 1 97.31 83 VAL B C 1
ATOM 1655 O O . VAL B 1 83 ? 6.234 6.672 -8.812 1 97.31 83 VAL B O 1
ATOM 1658 N N . ALA B 1 84 ? 5.055 7.363 -7.062 1 98.12 84 ALA B N 1
ATOM 1659 C CA . ALA B 1 84 ? 5.996 6.895 -6.047 1 98.12 84 ALA B CA 1
ATOM 1660 C C . ALA B 1 84 ? 5.266 6.258 -4.871 1 98.12 84 ALA B C 1
ATOM 1662 O O . ALA B 1 84 ? 4.125 6.617 -4.574 1 98.12 84 ALA B O 1
ATOM 1663 N N . TRP B 1 85 ? 5.859 5.277 -4.246 1 98.5 85 TRP B N 1
ATOM 1664 C CA . TRP B 1 85 ? 5.375 4.801 -2.957 1 98.5 85 TRP B CA 1
ATOM 1665 C C . TRP B 1 85 ? 6.523 4.656 -1.963 1 98.5 85 TRP B C 1
ATOM 1667 O O . TRP B 1 85 ? 7.656 4.363 -2.352 1 98.5 85 TRP B O 1
ATOM 1677 N N . VAL B 1 86 ? 6.195 4.984 -0.768 1 98.81 86 VAL B N 1
ATOM 1678 C CA . VAL B 1 86 ? 7.141 4.93 0.344 1 98.81 86 VAL B CA 1
ATOM 1679 C C . VAL B 1 86 ? 6.656 3.916 1.38 1 98.81 86 VAL B C 1
ATOM 1681 O O . VAL B 1 86 ? 5.527 4.008 1.868 1 98.81 86 VAL B O 1
ATOM 1684 N N . THR B 1 87 ? 7.461 2.92 1.691 1 98.69 87 THR B N 1
ATOM 1685 C CA . THR B 1 87 ? 7.227 2.07 2.855 1 98.69 87 THR B CA 1
ATOM 1686 C C . THR B 1 87 ? 8.039 2.559 4.055 1 98.69 87 THR B C 1
ATOM 1688 O O . THR B 1 87 ? 9.133 3.102 3.891 1 98.69 87 THR B O 1
ATOM 1691 N N . CYS B 1 88 ? 7.469 2.432 5.195 1 98.31 88 CYS B N 1
ATOM 1692 C CA . CYS B 1 88 ? 8.164 2.836 6.41 1 98.31 88 CYS B CA 1
ATOM 1693 C C . CYS B 1 88 ? 7.527 2.201 7.641 1 98.31 88 CYS B C 1
ATOM 1695 O O . CYS B 1 88 ? 6.508 1.52 7.535 1 98.31 88 CYS B O 1
ATOM 1697 N N . LEU B 1 89 ? 8.227 2.336 8.742 1 97.5 89 LEU B N 1
ATOM 1698 C CA . LEU B 1 89 ? 7.652 2.023 10.047 1 97.5 89 LEU B CA 1
ATOM 1699 C C . LEU B 1 89 ? 7.09 3.279 10.703 1 97.5 89 LEU B C 1
ATOM 1701 O O . LEU B 1 89 ? 7.719 4.34 10.664 1 97.5 89 LEU B O 1
ATOM 1705 N N . GLU B 1 90 ? 5.863 3.145 11.117 1 96 90 GLU B N 1
ATOM 1706 C CA . GLU B 1 90 ? 5.184 4.207 11.852 1 96 90 GLU B CA 1
ATOM 1707 C C . GLU B 1 90 ? 5.203 3.939 13.359 1 96 90 GLU B C 1
ATOM 1709 O O . GLU B 1 90 ? 4.715 2.904 13.812 1 96 90 GLU B O 1
ATOM 1714 N N . ARG B 1 91 ? 5.754 4.867 14.07 1 93.56 91 ARG B N 1
ATOM 1715 C CA . ARG B 1 91 ? 5.785 4.75 15.523 1 93.56 91 ARG B CA 1
ATOM 1716 C C . ARG B 1 91 ? 4.742 5.66 16.172 1 93.56 91 ARG B C 1
ATOM 1718 O O . ARG B 1 91 ? 4.734 6.871 15.93 1 93.56 91 ARG B O 1
ATOM 1725 N N . ILE B 1 92 ? 3.84 5.086 16.891 1 89.31 92 ILE B N 1
ATOM 1726 C CA . ILE B 1 92 ? 2.812 5.793 17.641 1 89.31 92 ILE B CA 1
ATOM 1727 C C . ILE B 1 92 ? 2.861 5.355 19.109 1 89.31 92 ILE B C 1
ATOM 1729 O O . ILE B 1 92 ? 2.318 4.309 19.469 1 89.31 92 ILE B O 1
ATOM 1733 N N . GLY B 1 93 ? 3.457 6.223 19.953 1 83.94 93 GLY B N 1
ATOM 1734 C CA . GLY B 1 93 ? 3.754 5.762 21.297 1 83.94 93 GLY B CA 1
ATOM 1735 C C . GLY B 1 93 ? 4.66 4.547 21.328 1 83.94 93 GLY B C 1
ATOM 1736 O O . GLY B 1 93 ? 5.742 4.559 20.734 1 83.94 93 GLY B O 1
ATOM 1737 N N . ASP B 1 94 ? 4.133 3.473 21.906 1 84.88 94 ASP B N 1
ATOM 1738 C CA . ASP B 1 94 ? 4.922 2.25 22.031 1 84.88 94 ASP B CA 1
ATOM 1739 C C . ASP B 1 94 ? 4.609 1.279 20.891 1 84.88 94 ASP B C 1
ATOM 1741 O O . ASP B 1 94 ? 5.238 0.226 20.766 1 84.88 94 ASP B O 1
ATOM 1745 N N . ASN B 1 95 ? 3.73 1.74 20.062 1 89.44 95 ASN B N 1
ATOM 1746 C CA . ASN B 1 95 ? 3.324 0.868 18.969 1 89.44 95 ASN B CA 1
ATOM 1747 C C . ASN B 1 95 ? 4.117 1.159 17.688 1 89.44 95 ASN B C 1
ATOM 1749 O O . ASN B 1 95 ? 4.496 2.305 17.438 1 89.44 95 ASN B O 1
ATOM 1753 N N . VAL B 1 96 ? 4.41 0.05 16.984 1 94.25 96 VAL B N 1
ATOM 1754 C CA . VAL B 1 96 ? 5.039 0.177 15.672 1 94.25 96 VAL B CA 1
ATOM 1755 C C . VAL B 1 96 ? 4.16 -0.473 14.609 1 94.25 96 VAL B C 1
ATOM 1757 O O . VAL B 1 96 ? 3.709 -1.609 14.773 1 94.25 96 VAL B O 1
ATOM 1760 N N . LEU B 1 97 ? 3.885 0.3 13.578 1 96.81 97 LEU B N 1
ATOM 1761 C CA . LEU B 1 97 ? 3.1 -0.174 12.445 1 96.81 97 LEU B CA 1
ATOM 1762 C C . LEU B 1 97 ? 3.93 -0.16 11.164 1 96.81 97 LEU B C 1
ATOM 1764 O O . LEU B 1 97 ? 4.926 0.559 11.078 1 96.81 97 LEU B O 1
ATOM 1768 N N . ALA B 1 98 ? 3.629 -1.016 10.203 1 98 98 ALA B N 1
ATOM 1769 C CA . ALA B 1 98 ? 4.145 -0.891 8.844 1 98 98 ALA B CA 1
ATOM 1770 C C . ALA B 1 98 ? 3.184 -0.101 7.961 1 98 98 ALA B C 1
ATOM 1772 O O . ALA B 1 98 ? 1.972 -0.332 7.992 1 98 98 ALA B O 1
ATOM 1773 N N . ALA B 1 99 ? 3.746 0.788 7.168 1 98.56 99 ALA B N 1
ATOM 1774 C CA . ALA B 1 99 ? 2.906 1.685 6.375 1 98.56 99 ALA B CA 1
ATOM 1775 C C . ALA B 1 99 ? 3.398 1.767 4.934 1 98.56 99 ALA B C 1
ATOM 1777 O O . ALA B 1 99 ? 4.594 1.616 4.668 1 98.56 99 ALA B O 1
ATOM 1778 N N . THR B 1 100 ? 2.486 1.96 4.012 1 98.94 100 THR B N 1
ATOM 1779 C CA . THR B 1 100 ? 2.725 2.289 2.611 1 98.94 100 THR B CA 1
ATOM 1780 C C . THR B 1 100 ? 1.987 3.568 2.225 1 98.94 100 THR B C 1
ATOM 1782 O O . THR B 1 100 ? 0.772 3.67 2.408 1 98.94 100 THR B O 1
ATOM 1785 N N . ASN B 1 101 ? 2.723 4.551 1.74 1 98.94 101 ASN B N 1
ATOM 1786 C CA . ASN B 1 101 ? 2.195 5.797 1.19 1 98.94 101 ASN B CA 1
ATOM 1787 C C . ASN B 1 101 ? 2.441 5.895 -0.313 1 98.94 101 ASN B C 1
ATOM 1789 O O . ASN B 1 101 ? 3.586 5.828 -0.765 1 98.94 101 ASN B O 1
ATOM 1793 N N . ILE B 1 102 ? 1.34 6.004 -1.088 1 98.94 102 ILE B N 1
ATOM 1794 C CA . ILE B 1 102 ? 1.491 6.184 -2.527 1 98.94 102 ILE B CA 1
ATOM 1795 C C . ILE B 1 102 ? 1.271 7.652 -2.891 1 98.94 102 ILE B C 1
ATOM 1797 O O . ILE B 1 102 ? 0.29 8.266 -2.461 1 98.94 102 ILE B O 1
ATOM 1801 N N . PHE B 1 103 ? 2.219 8.188 -3.619 1 98.75 103 PHE B N 1
ATOM 1802 C CA . PHE B 1 103 ? 2.166 9.539 -4.152 1 98.75 103 PHE B CA 1
ATOM 1803 C C . PHE B 1 103 ? 2.092 9.523 -5.676 1 98.75 103 PHE B C 1
ATOM 1805 O O . PHE B 1 103 ? 2.668 8.641 -6.316 1 98.75 103 PHE B O 1
ATOM 1812 N N . ALA B 1 104 ? 1.378 10.461 -6.219 1 98.06 104 ALA B N 1
ATOM 1813 C CA . ALA B 1 104 ? 1.367 10.695 -7.66 1 98.06 104 ALA B CA 1
ATOM 1814 C C . ALA B 1 104 ? 1.478 12.188 -7.977 1 98.06 104 ALA B C 1
ATOM 1816 O O . ALA B 1 104 ? 1.031 13.031 -7.191 1 98.06 104 ALA B O 1
ATOM 1817 N N . ARG B 1 105 ? 2.096 12.422 -9.062 1 96.69 105 ARG B N 1
ATOM 1818 C CA . ARG B 1 105 ? 2.248 13.82 -9.461 1 96.69 105 ARG B CA 1
ATOM 1819 C C . ARG B 1 105 ? 0.906 14.43 -9.852 1 96.69 105 ARG B C 1
ATOM 1821 O O . ARG B 1 105 ? 0.177 13.859 -10.672 1 96.69 105 ARG B O 1
ATOM 1828 N N . GLU B 1 106 ? 0.525 15.453 -9.211 1 94.94 106 GLU B N 1
ATOM 1829 C CA . GLU B 1 106 ? -0.582 16.344 -9.539 1 94.94 106 GLU B CA 1
ATOM 1830 C C . GLU B 1 106 ? -0.107 17.797 -9.664 1 94.94 106 GLU B C 1
ATOM 1832 O O . GLU B 1 106 ? 0.401 18.359 -8.703 1 94.94 106 GLU B O 1
ATOM 1837 N N . ASN B 1 107 ? -0.225 18.422 -10.859 1 90.81 107 ASN B N 1
ATOM 1838 C CA . ASN B 1 107 ? 0.235 19.797 -11.117 1 90.81 107 ASN B CA 1
ATOM 1839 C C . ASN B 1 107 ? 1.67 20 -10.641 1 90.81 107 ASN B C 1
ATOM 1841 O O . ASN B 1 107 ? 1.954 20.938 -9.898 1 90.81 107 ASN B O 1
ATOM 1845 N N . ASP B 1 108 ? 2.598 19.062 -10.805 1 89.62 108 ASP B N 1
ATOM 1846 C CA . ASP B 1 108 ? 4.043 19.125 -10.594 1 89.62 108 ASP B CA 1
ATOM 1847 C C . ASP B 1 108 ? 4.387 18.969 -9.117 1 89.62 108 ASP B C 1
ATOM 1849 O O . ASP B 1 108 ? 5.461 19.375 -8.68 1 89.62 108 ASP B O 1
ATOM 1853 N N . ALA B 1 109 ? 3.447 18.531 -8.398 1 95.06 109 ALA B N 1
ATOM 1854 C CA . ALA B 1 109 ? 3.693 18.219 -6.992 1 95.06 109 ALA B CA 1
ATOM 1855 C C . ALA B 1 109 ? 3.342 16.781 -6.672 1 95.06 109 ALA B C 1
ATOM 1857 O O . ALA B 1 109 ? 2.398 16.219 -7.234 1 95.06 109 ALA B O 1
ATOM 1858 N N . TRP B 1 110 ? 4.141 16.219 -5.828 1 97.88 110 TRP B N 1
ATOM 1859 C CA . TRP B 1 110 ? 3.789 14.906 -5.301 1 97.88 110 TRP B CA 1
ATOM 1860 C C . TRP B 1 110 ? 2.635 15.008 -4.309 1 97.88 110 TRP B C 1
ATOM 1862 O O . TRP B 1 110 ? 2.748 15.68 -3.281 1 97.88 110 TRP B O 1
ATOM 1872 N N . LYS B 1 111 ? 1.501 14.375 -4.641 1 98.62 111 LYS B N 1
ATOM 1873 C CA . LYS B 1 111 ? 0.33 14.359 -3.768 1 98.62 111 LYS B CA 1
ATOM 1874 C C . LYS B 1 111 ? -0.003 12.938 -3.328 1 98.62 111 LYS B C 1
ATOM 1876 O O . LYS B 1 111 ? 0.086 11.992 -4.121 1 98.62 111 LYS B O 1
ATOM 1881 N N . MET B 1 112 ? -0.394 12.82 -2.084 1 98.81 112 MET B N 1
ATOM 1882 C CA . MET B 1 112 ? -0.788 11.523 -1.549 1 98.81 112 MET B CA 1
ATOM 1883 C C . MET B 1 112 ? -2.061 11.023 -2.221 1 98.81 112 MET B C 1
ATOM 1885 O O . MET B 1 112 ? -3.039 11.758 -2.34 1 98.81 112 MET B O 1
ATOM 1889 N N . THR B 1 113 ? -2.014 9.734 -2.635 1 98.81 113 THR B N 1
ATOM 1890 C CA . THR B 1 113 ? -3.193 9.141 -3.252 1 98.81 113 THR B CA 1
ATOM 1891 C C . THR B 1 113 ? -3.658 7.918 -2.463 1 98.81 113 THR B C 1
ATOM 1893 O O . THR B 1 113 ? -4.797 7.473 -2.609 1 98.81 113 THR B O 1
ATOM 1896 N N . HIS B 1 114 ? -2.803 7.379 -1.622 1 98.94 114 HIS B N 1
ATOM 1897 C CA . HIS B 1 114 ? -3.145 6.191 -0.845 1 98.94 114 HIS B CA 1
ATOM 1898 C C . HIS B 1 114 ? -2.295 6.094 0.417 1 98.94 114 HIS B C 1
ATOM 1900 O O . HIS B 1 114 ? -1.105 6.418 0.396 1 98.94 114 HIS B O 1
ATOM 1906 N N . HIS B 1 115 ? -2.877 5.652 1.461 1 98.94 115 HIS B N 1
ATOM 1907 C CA . HIS B 1 115 ? -2.207 5.32 2.713 1 98.94 115 HIS B CA 1
ATOM 1908 C C . HIS B 1 115 ? -2.752 4.027 3.303 1 98.94 115 HIS B C 1
ATOM 1910 O O . HIS B 1 115 ? -3.969 3.838 3.381 1 98.94 115 HIS B O 1
ATOM 1916 N N . GLN B 1 116 ? -1.901 3.158 3.664 1 98.88 116 GLN B N 1
ATOM 1917 C CA . GLN B 1 116 ? -2.26 1.97 4.434 1 98.88 116 GLN B CA 1
ATOM 1918 C C . GLN B 1 116 ? -1.264 1.726 5.562 1 98.88 116 GLN B C 1
ATOM 1920 O O . GLN B 1 116 ? -0.051 1.793 5.355 1 98.88 116 GLN B O 1
ATOM 1925 N N . ALA B 1 117 ? -1.779 1.506 6.711 1 98.19 117 ALA B N 1
ATOM 1926 C CA . ALA B 1 117 ? -0.949 1.106 7.844 1 98.19 117 ALA B CA 1
ATOM 1927 C C . ALA B 1 117 ? -1.58 -0.059 8.602 1 98.19 117 ALA B C 1
ATOM 1929 O O . ALA B 1 117 ? -2.805 -0.204 8.625 1 98.19 117 ALA B O 1
ATOM 1930 N N . GLY B 1 118 ? -0.752 -0.904 9.172 1 96.94 118 GLY B N 1
ATOM 1931 C CA . GLY B 1 118 ? -1.227 -2.029 9.961 1 96.94 118 GLY B CA 1
ATOM 1932 C C . GLY B 1 118 ? -0.153 -2.625 10.852 1 96.94 118 GLY B C 1
ATOM 1933 O O . GLY B 1 118 ? 1.013 -2.23 10.781 1 96.94 118 GLY B O 1
ATOM 1934 N N . PRO B 1 119 ? -0.589 -3.549 11.688 1 95.81 119 PRO B N 1
ATOM 1935 C CA . PRO B 1 119 ? 0.344 -4.16 12.641 1 95.81 119 PRO B CA 1
ATOM 1936 C C . PRO B 1 119 ? 1.532 -4.828 11.945 1 95.81 119 PRO B C 1
ATOM 1938 O O . PRO B 1 119 ? 1.396 -5.34 10.836 1 95.81 119 PRO B O 1
ATOM 1941 N N . THR B 1 120 ? 2.615 -4.781 12.609 1 95.75 120 THR B N 1
ATOM 1942 C CA . THR B 1 120 ? 3.826 -5.426 12.117 1 95.75 120 THR B CA 1
ATOM 1943 C C . THR B 1 120 ? 4.629 -6.031 13.258 1 95.75 120 THR B C 1
ATOM 1945 O O . THR B 1 120 ? 4.539 -5.57 14.398 1 95.75 120 THR B O 1
ATOM 1948 N N . GLN B 1 121 ? 5.293 -7.105 12.93 1 83.75 121 GLN B N 1
ATOM 1949 C CA . GLN B 1 121 ? 6.23 -7.715 13.867 1 83.75 121 GLN B CA 1
ATOM 1950 C C . GLN B 1 121 ? 7.621 -7.105 13.727 1 83.75 121 GLN B C 1
ATOM 1952 O O . GLN B 1 121 ? 8.555 -7.5 14.438 1 83.75 121 GLN B O 1
ATOM 1957 N N . ALA B 1 122 ? 7.715 -6.273 12.867 1 68.31 122 ALA B N 1
ATOM 1958 C CA . ALA B 1 122 ? 9.055 -5.758 12.586 1 68.31 122 ALA B CA 1
ATOM 1959 C C . ALA B 1 122 ? 9.625 -5.039 13.805 1 68.31 122 ALA B C 1
ATOM 1961 O O . ALA B 1 122 ? 8.891 -4.375 14.547 1 68.31 122 ALA B O 1
ATOM 1962 N N . VAL B 1 123 ? 10.891 -5.496 14.117 1 62.62 123 VAL B N 1
ATOM 1963 C CA . VAL B 1 123 ? 11.688 -4.734 15.07 1 62.62 123 VAL B CA 1
ATOM 1964 C C . VAL B 1 123 ? 12.469 -3.643 14.344 1 62.62 123 VAL B C 1
ATOM 1966 O O . VAL B 1 123 ? 13.164 -3.918 13.367 1 62.62 123 VAL B O 1
ATOM 1969 N N . PRO B 1 124 ? 12.172 -2.357 14.602 1 60.47 124 PRO B N 1
ATOM 1970 C CA . PRO B 1 124 ? 12.969 -1.313 13.945 1 60.47 124 PRO B CA 1
ATOM 1971 C C . PRO B 1 124 ? 14.453 -1.64 13.914 1 60.47 124 PRO B C 1
ATOM 1973 O O . PRO B 1 124 ? 14.984 -2.229 14.859 1 60.47 124 PRO B O 1
ATOM 1976 N N . LYS B 1 125 ? 14.898 -1.708 12.664 1 54.72 125 LYS B N 1
ATOM 1977 C CA . LYS B 1 125 ? 16.359 -1.857 12.68 1 54.72 125 LYS B CA 1
ATOM 1978 C C . LYS B 1 125 ? 17 -0.824 13.594 1 54.72 125 LYS B C 1
ATOM 1980 O O . LYS B 1 125 ? 16.641 0.356 13.555 1 54.72 125 LYS B O 1
ATOM 1985 N N . THR B 1 126 ? 17.281 -1.214 14.695 1 46.09 126 THR B N 1
ATOM 1986 C CA . THR B 1 126 ? 17.953 -0.299 15.617 1 46.09 126 THR B CA 1
ATOM 1987 C C . THR B 1 126 ? 18.906 0.611 14.859 1 46.09 126 THR B C 1
ATOM 1989 O O . THR B 1 126 ? 19.6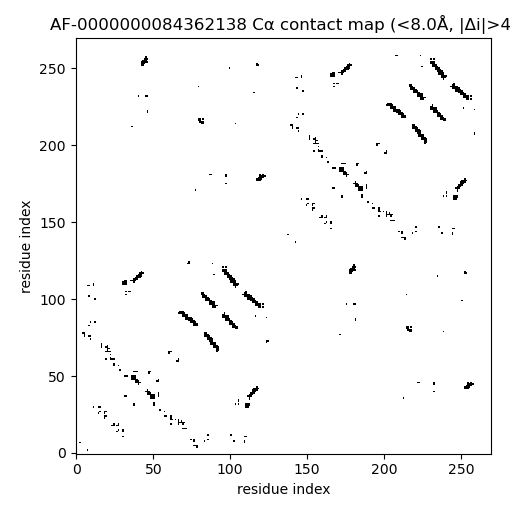72 0.149 14.008 1 46.09 126 THR B O 1
ATOM 1992 N N . LYS B 1 127 ? 18.453 1.811 14.719 1 44.62 127 LYS B N 1
ATOM 1993 C CA . LYS B 1 127 ? 19.453 2.754 14.219 1 44.62 127 LYS B CA 1
ATOM 1994 C C . LYS B 1 127 ? 20.828 2.447 14.797 1 44.62 127 LYS B C 1
ATOM 1996 O O . LYS B 1 127 ? 21.031 2.539 16.016 1 44.62 127 LYS B O 1
ATOM 2001 N N . THR B 1 128 ? 21.594 1.607 14.062 1 41 128 THR B N 1
ATOM 2002 C CA . THR B 1 128 ? 22.969 1.64 14.562 1 41 128 THR B CA 1
ATOM 2003 C C . THR B 1 128 ? 23.406 3.074 14.852 1 41 128 THR B C 1
ATOM 2005 O O . THR B 1 128 ? 23.359 3.928 13.961 1 41 128 THR B O 1
ATOM 2008 N N . PRO B 1 129 ? 23.469 3.5 16 1 43.5 129 PRO B N 1
ATOM 2009 C CA . PRO B 1 129 ? 23.984 4.844 16.25 1 43.5 129 PRO B CA 1
ATOM 2010 C C . PRO B 1 129 ? 25.141 5.223 15.336 1 43.5 129 PRO B C 1
ATOM 2012 O O . PRO B 1 129 ? 26.016 4.402 15.078 1 43.5 129 PRO B O 1
ATOM 2015 N N . ARG B 1 130 ? 24.781 6.133 14.43 1 42.19 130 ARG B N 1
ATOM 2016 C CA . ARG B 1 130 ? 25.922 6.637 13.68 1 42.19 130 ARG B CA 1
ATOM 2017 C C . ARG B 1 130 ? 27.125 6.836 14.586 1 42.19 130 ARG B C 1
ATOM 2019 O O . ARG B 1 130 ? 27.016 7.398 15.672 1 42.19 130 ARG B O 1
ATOM 2026 N N . PRO B 1 131 ? 28.141 6.137 14.281 1 44.59 131 PRO B N 1
ATOM 2027 C CA . PRO B 1 131 ? 29.297 6.414 15.148 1 44.59 131 PRO B CA 1
ATOM 2028 C C . PRO B 1 131 ? 29.562 7.906 15.312 1 44.59 131 PRO B C 1
ATOM 2030 O O . PRO B 1 131 ? 29.5 8.664 14.336 1 44.59 131 PRO B O 1
ATOM 2033 N N . ALA B 1 132 ? 29.453 8.461 16.484 1 48.12 132 ALA B N 1
ATOM 2034 C CA . ALA B 1 132 ? 29.859 9.828 16.766 1 48.12 132 ALA B CA 1
ATOM 2035 C C . ALA B 1 132 ? 31.156 10.18 16.062 1 48.12 132 ALA B C 1
ATOM 2037 O O . ALA B 1 132 ? 32.094 9.375 16.047 1 48.12 132 ALA B O 1
ATOM 2038 N N . LEU B 1 133 ? 31.078 10.93 15.039 1 41.34 133 LEU B N 1
ATOM 2039 C CA . LEU B 1 133 ? 32.344 11.414 14.461 1 41.34 133 LEU B CA 1
ATOM 2040 C C . LEU B 1 133 ? 33.344 11.742 15.562 1 41.34 133 LEU B C 1
ATOM 2042 O O . LEU B 1 133 ? 33.062 12.578 16.422 1 41.34 133 LEU B O 1
ATOM 2046 N N . ALA B 1 134 ? 34.281 10.922 15.797 1 46 134 ALA B N 1
ATOM 2047 C CA . ALA B 1 134 ? 35.406 11.32 16.625 1 46 134 ALA B CA 1
ATOM 2048 C C . ALA B 1 134 ? 35.906 12.719 16.266 1 46 134 ALA B C 1
ATOM 2050 O O . ALA B 1 134 ? 36.281 12.969 15.109 1 46 134 ALA B O 1
ATOM 2051 N N . ASN B 1 135 ? 35.188 13.773 16.875 1 31.62 135 ASN B N 1
ATOM 2052 C CA . ASN B 1 135 ? 35.969 15.008 16.812 1 31.62 135 ASN B CA 1
ATOM 2053 C C . ASN B 1 135 ? 37.375 14.812 17.344 1 31.62 135 ASN B C 1
ATOM 2055 O O . ASN B 1 135 ? 37.562 14.164 18.375 1 31.62 135 ASN B O 1
#

Radius of gyration: 18.88 Å; Cα contacts (8 Å, |Δi|>4): 538; chains: 2; bounding box: 72×48×51 Å

Organism: NCBI:txid28181

Solvent-accessible surface area (backbone atoms only — not comparable to full-atom values): 14542 Å² total; per-residue (Å²): 126,79,61,54,72,63,56,53,51,52,47,46,53,50,48,52,42,50,19,48,35,66,42,34,56,70,58,46,56,68,40,40,44,85,84,57,78,28,37,33,25,51,66,46,33,42,86,35,71,38,54,69,61,42,50,51,52,50,46,54,50,36,68,63,66,72,34,49,75,39,45,73,43,78,75,44,79,47,75,50,85,60,28,34,38,33,38,30,38,36,31,49,72,93,43,54,27,40,33,42,38,32,29,32,60,54,97,88,34,75,17,39,30,34,41,38,37,22,61,32,62,55,70,73,76,67,74,68,71,72,74,73,73,83,122,125,80,62,54,72,63,56,50,51,52,48,48,52,50,48,51,43,49,20,49,34,67,42,34,57,69,58,46,59,68,40,40,43,84,83,57,78,29,36,34,24,52,67,44,34,43,84,35,72,38,56,68,61,43,52,51,52,50,47,54,49,36,69,63,66,72,34,50,76,37,43,75,43,78,74,45,79,45,76,50,84,59,28,32,40,34,36,28,36,38,32,48,74,92,42,57,26,40,33,42,38,32,29,32,60,53,97,91,34,75,16,38,30,33,40,38,37,24,61,33,62,56,69,74,75,68,73,69,69,72,74,74,74,83,123

pLDDT: mean 89.16, std 17.35, range [30.97, 98.94]

Nearest PDB structures (foldseek):
  3gwr-assembly1_A  TM=7.769E-01  e=5.564E-10  Thiobacillus denitrificans ATCC 25259
  2rcd-assembly2_C  TM=7.871E-01  e=3.793E-06  Pectobacterium atrosepticum SCRI1043
  6bjt-assembly1_A  TM=7.675E-01  e=1.524E-05  Pseudomonas sp. EGD-AKN5
  3fka-assembly1_D  TM=7.543E-01  e=1.060E-05  Ruegeria pomeroyi DSS-3
  6w3w-assembly1_A  TM=7.856E-01  e=3.344E-05  synthetic construct

InterPro domains:
  IPR032710 NTF2-like domain superfamily [SSF54427] (3-119)
  IPR037401 SnoaL-like domain [PF13474] (12-117)

Foldseek 3Di:
DPPDPVVQVVVLVVQCLVCLQQLPLVSNLVQADDPDWAWEAEAVRDIDTHPVVVSVVSNVNSVVVLSARKDWADWDWDDDPQKIKTWIWIDRPPFIKIKIWMWGDDPNHTHTRYIYIYHDPDDPPPPPPPPDPPD/DPPPPVVQVVVLVQQCLVCLQQLPLVSNLVQADDPDWAWEAEAVRDIDTHPVVVSVVSNVNSVVVLSARKDWADWDWDDDPQKIKIWIWIDRPPFIKIKIWIWGDDPNHTHTRYIYIYHDPDDPPPPPPPPDPPD

Sequence (270 aa):
MFPPDETEVLFANDAFYAAFGRGDFAAMDDLWARTLPVSCIHPGGPLMLSRTVVLESWRAILDSGETAAVTHLDATPMIVGPVAWVTCLERIGDNVLAATNIFARENDAWKMTHHQAGPTQAVPKTKTPRPALANMFPPDETEVLFANDAFYAAFGRGDFAAMDDLWARTLPVSCIHPGGPLMLSRTVVLESWRAILDSGETAAVTHLDATPMIVGPVAWVTCLERIGDNVLAATNIFARENDAWKMTHHQAGPTQAVPKTKTPRPALAN

Secondary structure (DSSP, 8-state):
----HHHHHHHHHHHHHHHHHHT-HHHHHHHB-SSS--EEE-TBPPEE-SHHHHHHHHHHHHHTS--TT-EEEEEEEEEETTEEEEEEEEEETTEEEEEEEEEEEETTEEEEEEEEEEEB---------------/----HHHHHHHHHHHHHHHHHHT-HHHHHHHB-SSS--EEE-TB--EE-SHHHHHHHHHHHHHTS--TT-EEEEEEEEEETTEEEEEEEEEETTEEEEEEEEEEEETTEEEEEEEEEEEB---------------